Protein AF-A0A969YTD3-F1 (afdb_monomer_lite)

pLDDT: mean 83.0, std 16.87, range [36.91, 98.31]

Radius of gyration: 33.77 Å; chains: 1; bounding box: 118×57×109 Å

Secondary structure (DSSP, 8-state):
-----------------------------SS--HHHHHHHHT-TT-EEEETTEEEE----HHHHHHSTTTTS-GGGTS---TT---SS-SSHHHHHHHHHTT-HHHHHHHHTSTTSSSTTPPPHHHHH-SS----TTSTT-TTSTTTHHHHHHTT-HHHHHHHHHSHHHHHHHTT-SSS--HHHHH-SS----TTSTTSTTSTTTHHHHHHHHHTT--S-TT--SS----SSSTTHHHHHHHHHHHHHHHHHHHHHHHHHHHHHHHHHHHT--

Sequence (273 aa):
MKKVFFLTVFLCVFSLNVDIAQAQQVTHSNTMDKELCFTCHQNQNLTVTRNNQKISLYVDRAQYEKSVHGTKQCVSCHNFKEPYQTGMSTDPSRMSEQCGSCHYQAWSGYRDSVHAGNNMSASCATCHGGHNITKVAGADSPANKKNQVQSCGNCHQKVAVQYQESFHGKAVALGATTSPSCTDCHGAHKVLSSKNPGSQTSEEKTPSLCSKCHGGAVLGLNAVEHYAMTPQGFGAPMYWVKKIFMWLILLVVGFFLIHILLDLFHKLRTRRS

Structure (mmCIF, N/CA/C/O backbone):
data_AF-A0A969YTD3-F1
#
_entry.id   AF-A0A969YTD3-F1
#
loop_
_atom_site.group_PDB
_atom_site.id
_atom_site.type_symbol
_atom_site.label_atom_id
_atom_site.label_alt_id
_atom_site.label_comp_id
_atom_site.label_asym_id
_atom_site.label_entity_id
_atom_site.label_seq_id
_atom_site.pdbx_PDB_ins_code
_atom_site.Cartn_x
_atom_site.Cartn_y
_atom_site.Cartn_z
_atom_site.occupancy
_atom_site.B_iso_or_equiv
_atom_site.auth_seq_id
_atom_site.auth_comp_id
_atom_site.auth_asym_id
_atom_site.auth_atom_id
_atom_site.pdbx_PDB_model_num
ATOM 1 N N . MET A 1 1 ? -91.543 -31.930 46.293 1.00 38.66 1 MET A N 1
ATOM 2 C CA . MET A 1 1 ? -92.144 -30.579 46.408 1.00 38.66 1 MET A CA 1
ATOM 3 C C . MET A 1 1 ? -90.998 -29.591 46.630 1.00 38.66 1 MET A C 1
ATOM 5 O O . MET A 1 1 ? -90.415 -29.608 47.698 1.00 38.66 1 MET A O 1
ATOM 9 N N . LYS A 1 2 ? -90.302 -29.227 45.546 1.00 36.91 2 LYS A N 1
ATOM 10 C CA . LYS A 1 2 ? -90.298 -27.935 44.815 1.00 36.91 2 LYS A CA 1
ATOM 11 C C . LYS A 1 2 ? -89.735 -26.748 45.622 1.00 36.91 2 LYS A C 1
ATOM 13 O O . LYS A 1 2 ? -90.306 -26.324 46.615 1.00 36.91 2 LYS A O 1
ATOM 18 N N . LYS A 1 3 ? -88.571 -26.290 45.141 1.00 40.31 3 LYS A N 1
ATOM 19 C CA . LYS A 1 3 ? -87.627 -25.313 45.693 1.00 40.31 3 LYS A CA 1
ATOM 20 C C . LYS A 1 3 ? -87.979 -23.873 45.275 1.00 40.31 3 LYS A C 1
ATOM 22 O O . LYS A 1 3 ? -88.250 -23.627 44.107 1.00 40.31 3 LYS A O 1
ATOM 27 N N . VAL A 1 4 ? -87.964 -22.987 46.269 1.00 42.69 4 VAL A N 1
ATOM 28 C CA . VAL A 1 4 ? -87.377 -21.630 46.370 1.00 42.69 4 VAL A CA 1
ATOM 29 C C . VAL A 1 4 ? -86.940 -20.897 45.078 1.00 42.69 4 VAL A C 1
ATOM 31 O O . VAL A 1 4 ? -86.016 -21.333 44.403 1.00 42.69 4 VAL A O 1
ATOM 34 N N . PHE A 1 5 ? -87.600 -19.748 44.837 1.00 43.66 5 PHE A N 1
ATOM 35 C CA . PHE A 1 5 ? -87.090 -18.376 44.574 1.00 43.66 5 PHE A CA 1
ATOM 36 C C . PHE A 1 5 ? -85.829 -18.175 43.700 1.00 43.66 5 PHE A C 1
ATOM 38 O O . PHE A 1 5 ? -84.750 -18.600 44.092 1.00 43.66 5 PHE A O 1
ATOM 45 N N . PHE A 1 6 ? -85.926 -17.382 42.618 1.00 39.22 6 PHE A N 1
ATOM 46 C CA . PHE A 1 6 ? -85.338 -16.024 42.551 1.00 39.22 6 PHE A CA 1
ATOM 47 C C . PHE A 1 6 ? -85.629 -15.308 41.216 1.00 39.22 6 PHE A C 1
ATOM 49 O O . PHE A 1 6 ? -85.481 -15.859 40.129 1.00 39.22 6 PHE A O 1
ATOM 56 N N . LEU A 1 7 ? -86.020 -14.043 41.353 1.00 44.62 7 LEU A N 1
ATOM 57 C CA . LEU A 1 7 ? -86.202 -13.014 40.333 1.00 44.62 7 LEU A CA 1
ATOM 58 C C . LEU A 1 7 ? -84.845 -12.668 39.687 1.00 44.62 7 LEU A C 1
ATOM 60 O O . LEU A 1 7 ? -83.903 -12.352 40.410 1.00 44.62 7 LEU A O 1
ATOM 64 N N . THR A 1 8 ? -84.730 -12.683 38.356 1.00 46.03 8 THR A N 1
ATOM 65 C CA . THR A 1 8 ? -83.559 -12.127 37.650 1.00 46.03 8 THR A CA 1
ATOM 66 C C . THR A 1 8 ? -83.992 -11.283 36.454 1.00 46.03 8 THR A C 1
ATOM 68 O O . THR A 1 8 ? -84.661 -11.740 35.532 1.00 46.03 8 THR A O 1
ATOM 71 N N . VAL A 1 9 ? -83.623 -10.006 36.544 1.00 44.25 9 VAL A N 1
ATOM 72 C CA . VAL A 1 9 ? -83.785 -8.939 35.559 1.00 44.25 9 VAL A CA 1
ATOM 73 C C . VAL A 1 9 ? -82.872 -9.215 34.364 1.00 44.25 9 VAL A C 1
ATOM 75 O O . VAL A 1 9 ? -81.670 -9.403 34.526 1.00 44.25 9 VAL A O 1
ATOM 78 N N . PHE A 1 10 ? -83.449 -9.231 33.164 1.00 46.62 10 PHE A N 1
ATOM 79 C CA . PHE A 1 10 ? -82.734 -9.344 31.895 1.00 46.62 10 PHE A CA 1
ATOM 80 C C . PHE A 1 10 ? -82.247 -7.947 31.487 1.00 46.62 10 PHE A C 1
ATOM 82 O O . PHE A 1 10 ? -83.053 -7.094 31.120 1.00 46.62 10 PHE A O 1
ATOM 89 N N . LEU A 1 11 ? -80.939 -7.694 31.570 1.00 43.97 11 LEU A N 1
ATOM 90 C CA . LEU A 1 11 ? -80.317 -6.473 31.053 1.00 43.97 11 LEU A CA 1
ATOM 91 C C . LEU A 1 11 ? -79.291 -6.876 29.991 1.00 43.97 11 LEU A C 1
ATOM 93 O O . LEU A 1 11 ? -78.175 -7.291 30.291 1.00 43.97 11 LEU A O 1
ATOM 97 N N . CYS A 1 12 ? -79.724 -6.808 28.731 1.00 50.75 12 CYS A N 1
ATOM 98 C CA . CYS A 1 12 ? -78.866 -6.903 27.558 1.00 50.75 12 CYS A CA 1
ATOM 99 C C . CYS A 1 12 ? -77.921 -5.698 27.528 1.00 50.75 12 CYS A C 1
ATOM 101 O O . CYS A 1 12 ? -78.376 -4.575 27.319 1.00 50.75 12 CYS A O 1
ATOM 103 N N . VAL A 1 13 ? -76.613 -5.925 27.668 1.00 54.81 13 VAL A N 1
ATOM 104 C CA . VAL A 1 13 ? -75.597 -4.927 27.314 1.00 54.81 13 VAL A CA 1
ATOM 105 C C . VAL A 1 13 ? -74.598 -5.559 26.351 1.00 54.81 13 VAL A C 1
ATOM 107 O O . VAL A 1 13 ? -73.794 -6.415 26.705 1.00 54.81 13 VAL A O 1
ATOM 110 N N . PHE A 1 14 ? -74.777 -5.136 25.102 1.00 42.25 14 PHE A N 1
ATOM 111 C CA . PHE A 1 14 ? -73.875 -5.101 23.956 1.00 42.25 14 PHE A CA 1
ATOM 112 C C . PHE A 1 14 ? -72.413 -5.519 24.184 1.00 42.25 14 PHE A C 1
ATOM 114 O O . PHE A 1 14 ? -71.659 -4.889 24.922 1.00 42.25 14 PHE A O 1
ATOM 121 N N . SER A 1 15 ? -71.994 -6.523 23.415 1.00 50.12 15 SER A N 1
ATOM 122 C CA . SER A 1 15 ? -70.601 -6.898 23.186 1.00 50.12 15 SER A CA 1
ATOM 123 C C . SER A 1 15 ? -69.914 -5.861 22.288 1.00 50.12 15 SER A C 1
ATOM 125 O O . SER A 1 15 ? -70.196 -5.790 21.093 1.00 50.12 15 SER A O 1
ATOM 127 N N . LEU A 1 16 ? -68.990 -5.075 22.842 1.00 44.81 16 LEU A N 1
ATOM 128 C CA . LEU A 1 16 ? -67.979 -4.356 22.064 1.00 44.81 16 LEU A CA 1
ATOM 129 C C . LEU A 1 16 ? -66.678 -5.156 22.148 1.00 44.81 16 LEU A C 1
ATOM 131 O O . LEU A 1 16 ? -65.978 -5.116 23.158 1.00 44.81 16 LEU A O 1
ATOM 135 N N . ASN A 1 17 ? -66.377 -5.908 21.089 1.00 50.31 17 ASN A N 1
ATOM 136 C CA . ASN A 1 17 ? -65.045 -6.461 20.872 1.00 50.31 17 ASN A CA 1
ATOM 137 C C . ASN A 1 17 ? -64.115 -5.293 20.531 1.00 50.31 17 ASN A C 1
ATOM 139 O O . ASN A 1 17 ? -64.150 -4.764 19.422 1.00 50.31 17 ASN A O 1
ATOM 143 N N . VAL A 1 18 ? -63.330 -4.857 21.511 1.00 52.44 18 VAL A N 1
ATOM 144 C CA . VAL A 1 18 ? -62.206 -3.955 21.282 1.00 52.44 18 VAL A CA 1
ATOM 145 C C . VAL A 1 18 ? -61.002 -4.841 20.992 1.00 52.44 18 VAL A C 1
ATOM 147 O O . VAL A 1 18 ? -60.420 -5.415 21.911 1.00 52.44 18 VAL A O 1
ATOM 150 N N . ASP A 1 19 ? -60.648 -4.971 19.714 1.00 49.91 19 ASP A N 1
ATOM 151 C CA . ASP A 1 19 ? -59.356 -5.514 19.298 1.00 49.91 19 ASP A CA 1
ATOM 152 C C . ASP A 1 19 ? -58.259 -4.560 19.780 1.00 49.91 19 ASP A C 1
ATOM 154 O O . ASP A 1 19 ? -57.923 -3.560 19.139 1.00 49.91 19 ASP A O 1
ATOM 158 N N . ILE A 1 20 ? -57.715 -4.848 20.962 1.00 52.41 20 ILE A N 1
ATOM 159 C CA . ILE A 1 20 ? -56.505 -4.203 21.459 1.00 52.41 20 ILE A CA 1
ATOM 160 C C . ILE A 1 20 ? -55.356 -4.753 20.615 1.00 52.41 20 ILE A C 1
ATOM 162 O O . ILE A 1 20 ? -54.742 -5.763 20.952 1.00 52.41 20 ILE A O 1
ATOM 166 N N . ALA A 1 21 ? -55.065 -4.079 19.503 1.00 46.12 21 ALA A N 1
ATOM 167 C CA . ALA A 1 21 ? -53.790 -4.211 18.824 1.00 46.12 21 ALA A CA 1
ATOM 168 C C . ALA A 1 21 ? -52.697 -3.818 19.828 1.00 46.12 21 ALA A C 1
ATOM 170 O O . ALA A 1 21 ? -52.479 -2.638 20.112 1.00 46.12 21 ALA A O 1
ATOM 171 N N . GLN A 1 22 ? -52.046 -4.816 20.422 1.00 46.44 22 GLN A N 1
ATOM 172 C CA . GLN A 1 22 ? -50.869 -4.603 21.247 1.00 46.44 22 GLN A CA 1
ATOM 173 C C . GLN A 1 22 ? -49.775 -4.024 20.350 1.00 46.44 22 GLN A C 1
ATOM 175 O O . GLN A 1 22 ? -49.119 -4.735 19.591 1.00 46.44 22 GLN A O 1
ATOM 180 N N . ALA A 1 23 ? -49.590 -2.707 20.427 1.00 45.75 23 ALA A N 1
ATOM 181 C CA . ALA A 1 23 ? -48.389 -2.056 19.944 1.00 45.75 23 ALA A CA 1
ATOM 182 C C . ALA A 1 23 ? -47.225 -2.612 20.768 1.00 45.75 23 ALA A C 1
ATOM 184 O O . ALA A 1 23 ? -47.000 -2.211 21.911 1.00 45.75 23 ALA A O 1
ATOM 185 N N . GLN A 1 24 ? -46.524 -3.595 20.209 1.00 48.81 24 GLN A N 1
ATOM 186 C CA . GLN A 1 24 ? -45.313 -4.124 20.805 1.00 48.81 24 GLN A CA 1
ATOM 187 C C . GLN A 1 24 ? -44.306 -2.975 20.889 1.00 48.81 24 GLN A C 1
ATOM 189 O O . GLN A 1 24 ? -43.793 -2.511 19.870 1.00 48.81 24 GLN A O 1
ATOM 194 N N . GLN A 1 25 ? -44.062 -2.474 22.102 1.00 43.91 25 GLN A N 1
ATOM 195 C CA . GLN A 1 25 ? -42.973 -1.540 22.348 1.00 43.91 25 GLN A CA 1
ATOM 196 C C . GLN A 1 25 ? -41.680 -2.225 21.911 1.00 43.91 25 GLN A C 1
ATOM 198 O O . GLN A 1 25 ? -41.259 -3.220 22.500 1.00 43.91 25 GLN A O 1
ATOM 203 N N . VAL A 1 26 ? -41.062 -1.694 20.857 1.00 43.78 26 VAL A N 1
ATOM 204 C CA . VAL A 1 26 ? -39.696 -2.034 20.474 1.00 43.78 26 VAL A CA 1
ATOM 205 C C . VAL A 1 26 ? -38.811 -1.577 21.627 1.00 43.78 26 VAL A C 1
ATOM 207 O O . VAL A 1 26 ? -38.482 -0.399 21.760 1.00 43.78 26 VAL A O 1
ATOM 210 N N . THR A 1 27 ? -38.473 -2.502 22.519 1.00 38.72 27 THR A N 1
ATOM 211 C CA . THR A 1 27 ? -37.463 -2.278 23.545 1.00 38.72 27 THR A CA 1
ATOM 212 C C . THR A 1 27 ? -36.124 -2.174 22.827 1.00 38.72 27 THR A C 1
ATOM 214 O O . THR A 1 27 ? -35.467 -3.183 22.566 1.00 38.72 27 THR A O 1
ATOM 217 N N . HIS A 1 28 ? -35.730 -0.957 22.452 1.00 45.88 28 HIS A N 1
ATOM 218 C CA . HIS A 1 28 ? -34.361 -0.689 22.042 1.00 45.88 28 HIS A CA 1
ATOM 219 C C . HIS A 1 28 ? -33.462 -1.002 23.240 1.00 45.88 28 HIS A C 1
ATOM 221 O O . HIS A 1 28 ? -33.408 -0.259 24.217 1.00 45.88 28 HIS A O 1
ATOM 227 N N . SER A 1 29 ? -32.812 -2.163 23.172 1.00 44.34 29 SER A N 1
ATOM 228 C CA . SER A 1 29 ? -31.661 -2.526 23.990 1.00 44.34 29 SER A CA 1
ATOM 229 C C . SER A 1 29 ? -30.720 -1.324 24.120 1.00 44.34 29 SER A C 1
ATOM 231 O O . SER A 1 29 ? -30.487 -0.617 23.142 1.00 44.34 29 SER A O 1
ATOM 233 N N . ASN A 1 30 ? -30.118 -1.133 25.296 1.00 48.28 30 ASN A N 1
ATOM 234 C CA . ASN A 1 30 ? -29.094 -0.116 25.598 1.00 48.28 30 ASN A CA 1
ATOM 235 C C . ASN A 1 30 ? -27.807 -0.216 24.736 1.00 48.28 30 ASN A C 1
ATOM 237 O O . ASN A 1 30 ? -26.796 0.421 25.022 1.00 48.28 30 ASN A O 1
ATOM 241 N N . THR A 1 31 ? -27.830 -1.002 23.665 1.00 54.22 31 THR A N 1
ATOM 242 C CA . THR A 1 31 ? -26.912 -0.948 22.534 1.00 54.22 31 THR A CA 1
ATOM 243 C C . THR A 1 31 ? -27.614 -0.201 21.404 1.00 54.22 31 THR A C 1
ATOM 245 O O . THR A 1 31 ? -28.522 -0.764 20.793 1.00 54.22 31 THR A O 1
ATOM 248 N N . MET A 1 32 ? -27.223 1.044 21.111 1.00 67.50 32 MET A N 1
ATOM 249 C CA . MET A 1 32 ? -27.750 1.735 19.927 1.00 67.50 32 MET A CA 1
ATOM 250 C C . MET A 1 32 ? -27.557 0.850 18.691 1.00 67.50 32 MET A C 1
ATOM 252 O O . MET A 1 32 ? -26.426 0.512 18.333 1.00 67.50 32 MET A O 1
ATOM 256 N N . ASP A 1 33 ? -28.676 0.464 18.088 1.00 83.69 33 ASP A N 1
ATOM 257 C CA . ASP A 1 33 ? -28.723 -0.342 16.877 1.00 83.69 33 ASP A CA 1
ATOM 258 C C . ASP A 1 33 ? -28.182 0.470 15.690 1.00 83.69 33 ASP A C 1
ATOM 260 O O . ASP A 1 33 ? -28.537 1.640 15.510 1.00 83.69 33 ASP A O 1
ATOM 264 N N . LYS A 1 34 ? -27.337 -0.148 14.860 1.00 88.81 34 LYS A N 1
ATOM 265 C CA . LYS A 1 34 ? -26.806 0.421 13.617 1.00 88.81 34 LYS A CA 1
ATOM 266 C C . LYS A 1 34 ? -27.921 0.914 12.694 1.00 88.81 34 LYS A C 1
ATOM 268 O O . LYS A 1 34 ? -27.716 1.894 11.977 1.00 88.81 34 LYS A O 1
ATOM 273 N N . GLU A 1 35 ? -29.105 0.301 12.749 1.00 90.81 35 GLU A N 1
ATOM 274 C CA . GLU A 1 35 ? -30.260 0.733 11.958 1.00 90.81 35 GLU A CA 1
ATOM 275 C C . GLU A 1 35 ? -30.694 2.164 12.291 1.00 90.81 35 GLU A C 1
ATOM 277 O O . GLU A 1 35 ? -31.010 2.944 11.388 1.00 90.81 35 GLU A O 1
ATOM 282 N N . LEU A 1 36 ? -30.615 2.559 13.566 1.00 88.94 36 LEU A N 1
ATOM 283 C CA . LEU A 1 36 ? -30.923 3.924 13.984 1.00 88.94 36 LEU A CA 1
ATOM 284 C C . LEU A 1 36 ? -29.934 4.925 13.379 1.00 88.94 36 LEU A C 1
ATOM 286 O O . LEU A 1 36 ? -30.338 5.989 12.913 1.00 88.94 36 LEU A O 1
ATOM 290 N N . CYS A 1 37 ? -28.647 4.574 13.339 1.00 89.31 37 CYS A N 1
ATOM 291 C CA . CYS A 1 37 ? -27.621 5.416 12.730 1.00 89.31 37 CYS A CA 1
ATOM 292 C C . CYS A 1 37 ? -27.874 5.599 11.227 1.00 89.31 37 CYS A C 1
ATOM 294 O O . CYS A 1 37 ? -27.787 6.720 10.715 1.00 89.31 37 CYS A O 1
ATOM 296 N N . PHE A 1 38 ? -28.227 4.520 10.523 1.00 93.12 38 PHE A N 1
ATOM 297 C CA . PHE A 1 38 ? -28.473 4.564 9.084 1.00 93.12 38 PHE A CA 1
ATOM 298 C C . PHE A 1 38 ? -29.675 5.417 8.687 1.00 93.12 38 PHE A C 1
ATOM 300 O O . PHE A 1 38 ? -29.628 5.992 7.604 1.00 93.12 38 PHE A O 1
ATOM 307 N N . THR A 1 39 ? -30.684 5.592 9.549 1.00 92.62 39 THR A N 1
ATOM 308 C CA . THR A 1 39 ? -31.831 6.488 9.287 1.00 92.62 39 THR A CA 1
ATOM 309 C C . THR A 1 39 ? -31.395 7.865 8.782 1.00 92.62 39 THR A C 1
ATOM 311 O O . THR A 1 39 ? -31.998 8.397 7.851 1.00 92.62 39 THR A O 1
ATOM 314 N N . CYS A 1 40 ? -30.302 8.404 9.332 1.00 90.81 40 CYS A N 1
ATOM 315 C CA . CYS A 1 40 ? -29.720 9.668 8.883 1.00 90.81 40 CYS A CA 1
ATOM 316 C C . CYS A 1 40 ? -28.447 9.467 8.052 1.00 90.81 40 CYS A C 1
ATOM 318 O O . CYS A 1 40 ? -28.295 10.086 6.999 1.00 90.81 40 CYS A O 1
ATOM 320 N N . HIS A 1 41 ? -27.527 8.603 8.493 1.00 91.44 41 HIS A N 1
ATOM 321 C CA . HIS A 1 41 ? -26.196 8.498 7.891 1.00 91.44 41 HIS A CA 1
ATOM 322 C C . HIS A 1 41 ? -26.174 7.823 6.514 1.00 91.44 41 HIS A C 1
ATOM 324 O O . HIS A 1 41 ? -25.164 7.920 5.832 1.00 91.44 41 HIS A O 1
ATOM 330 N N . GLN A 1 42 ? -27.269 7.225 6.037 1.00 93.69 42 GLN A N 1
ATOM 331 C CA . GLN A 1 42 ? -27.362 6.745 4.649 1.00 93.69 42 GLN A CA 1
ATOM 332 C C . GLN A 1 42 ? -27.720 7.847 3.632 1.00 93.69 42 GLN A C 1
ATOM 334 O O . GLN A 1 42 ? -27.839 7.580 2.438 1.00 93.69 42 GLN A O 1
ATOM 339 N N . ASN A 1 43 ? -27.935 9.090 4.072 1.00 93.75 43 ASN A N 1
ATOM 340 C CA . ASN A 1 43 ? -28.255 10.195 3.172 1.00 93.75 43 ASN A CA 1
ATOM 341 C C . ASN A 1 43 ? -26.974 10.789 2.558 1.00 93.75 43 ASN A C 1
ATOM 343 O O . ASN A 1 43 ? -26.153 11.369 3.266 1.00 93.75 43 ASN A O 1
ATOM 347 N N . GLN A 1 44 ? -26.829 10.699 1.232 1.00 93.56 44 GLN A N 1
ATOM 348 C CA . GLN A 1 44 ? -25.663 11.204 0.484 1.00 93.56 44 GLN A CA 1
ATOM 349 C C . GLN A 1 44 ? -25.447 12.718 0.622 1.00 93.56 44 GLN A C 1
ATOM 351 O O . GLN A 1 44 ? -24.326 13.201 0.471 1.00 93.56 44 GLN A O 1
ATOM 356 N N . ASN A 1 45 ? -26.506 13.463 0.941 1.00 92.62 45 ASN A N 1
ATOM 357 C CA . ASN A 1 45 ? -26.457 14.911 1.127 1.00 92.62 45 ASN A CA 1
ATOM 358 C C . ASN A 1 45 ? -26.196 15.319 2.585 1.00 92.62 45 ASN A C 1
ATOM 360 O O . ASN A 1 45 ? -26.130 16.515 2.877 1.00 92.62 45 ASN A O 1
ATOM 364 N N . LEU A 1 46 ? -26.057 14.358 3.508 1.00 90.56 46 LEU A N 1
ATOM 365 C CA . LEU A 1 46 ? -25.801 14.660 4.910 1.00 90.56 46 LEU A CA 1
ATOM 366 C C . LEU A 1 46 ? -24.366 15.154 5.086 1.00 90.56 46 LEU A C 1
ATOM 368 O O . LEU A 1 46 ? -23.401 14.400 4.967 1.00 90.56 46 LEU A O 1
ATOM 372 N N . THR A 1 47 ? -24.232 16.432 5.420 1.00 88.44 47 THR A N 1
ATOM 373 C CA . THR A 1 47 ? -22.935 17.069 5.643 1.00 88.44 47 THR A CA 1
ATOM 374 C C . THR A 1 47 ? -22.960 17.949 6.879 1.00 88.44 47 THR A C 1
ATOM 376 O O . THR A 1 47 ? -23.998 18.516 7.216 1.00 88.44 47 THR A O 1
ATOM 379 N N . VAL A 1 48 ? -21.803 18.117 7.509 1.00 85.19 48 VAL A N 1
ATOM 380 C CA . VAL A 1 48 ? -21.578 19.080 8.590 1.00 85.19 48 VAL A CA 1
ATOM 381 C C . VAL A 1 48 ? -20.454 20.027 8.193 1.00 85.19 48 VAL A C 1
ATOM 383 O O . VAL A 1 48 ? -19.498 19.618 7.538 1.00 85.19 48 VAL A O 1
ATOM 386 N N . THR A 1 49 ? -20.542 21.289 8.598 1.00 83.38 49 THR A N 1
ATOM 387 C CA . THR A 1 49 ? -19.443 22.243 8.425 1.00 83.38 49 THR A CA 1
ATOM 388 C C . THR A 1 49 ? -18.619 22.295 9.705 1.00 83.38 49 THR A C 1
ATOM 390 O O . THR A 1 49 ? -19.159 22.573 10.774 1.00 83.38 49 THR A O 1
ATOM 393 N N . ARG A 1 50 ? -17.310 22.046 9.613 1.00 74.50 50 ARG A N 1
ATOM 394 C CA . ARG A 1 50 ? -16.347 22.302 10.699 1.00 74.50 50 ARG A CA 1
ATOM 395 C C . ARG A 1 50 ? -15.128 23.007 10.142 1.00 74.50 50 ARG A C 1
ATOM 397 O O . ARG A 1 50 ? -14.640 22.615 9.090 1.00 74.50 50 ARG A O 1
ATOM 404 N N . ASN A 1 51 ? -14.632 24.029 10.839 1.00 75.56 51 ASN A N 1
ATOM 405 C CA . ASN A 1 51 ? -13.454 24.802 10.421 1.00 75.56 51 ASN A CA 1
ATOM 406 C C . ASN A 1 51 ? -13.537 25.272 8.952 1.00 75.56 51 ASN A C 1
ATOM 408 O O . ASN A 1 51 ? -12.581 25.137 8.195 1.00 75.56 51 ASN A O 1
ATOM 412 N N . ASN A 1 52 ? -14.708 25.766 8.531 1.00 80.25 52 ASN A N 1
ATOM 413 C CA . ASN A 1 52 ? -15.022 26.176 7.152 1.00 80.25 52 ASN A CA 1
ATOM 414 C C . ASN A 1 52 ? -14.880 25.081 6.076 1.00 80.25 52 ASN A C 1
ATOM 416 O O . ASN A 1 52 ? -14.935 25.376 4.884 1.00 80.25 52 ASN A O 1
ATOM 420 N N . GLN A 1 53 ? -14.760 23.813 6.471 1.00 78.25 53 GLN A N 1
ATOM 421 C CA . GLN A 1 53 ? -14.780 22.672 5.565 1.00 78.25 53 GLN A CA 1
ATOM 422 C C . GLN A 1 53 ? -16.115 21.939 5.670 1.00 78.25 53 GLN A C 1
ATOM 424 O O . GLN A 1 53 ? -16.581 21.602 6.761 1.00 78.25 53 GLN A O 1
ATOM 429 N N . LYS A 1 54 ? -16.733 21.686 4.513 1.00 85.31 54 LYS A N 1
ATOM 430 C CA . LYS A 1 54 ? -17.920 20.837 4.392 1.00 85.31 54 LYS A CA 1
ATOM 431 C C . LYS A 1 54 ? -17.473 19.376 4.427 1.00 85.31 54 LYS A C 1
ATOM 433 O O . LYS A 1 54 ? -16.778 18.921 3.523 1.00 85.31 54 LYS A O 1
ATOM 438 N N . ILE A 1 55 ? -17.869 18.654 5.467 1.00 84.69 55 ILE A N 1
ATOM 439 C CA . ILE A 1 55 ? -17.510 17.253 5.700 1.00 84.69 55 ILE A CA 1
ATOM 440 C C . ILE A 1 55 ? -18.756 16.399 5.479 1.00 84.69 55 ILE A C 1
ATOM 442 O O . ILE A 1 55 ? -19.805 16.662 6.069 1.00 84.69 55 ILE A O 1
ATOM 446 N N . SER A 1 56 ? -18.647 15.377 4.632 1.00 89.50 56 SER A N 1
ATOM 447 C CA . SER A 1 56 ? -19.722 14.399 4.453 1.00 89.50 56 SER A CA 1
ATOM 448 C C . SER A 1 56 ? -19.822 13.473 5.662 1.00 89.50 56 SER A C 1
ATOM 450 O O . SER A 1 56 ? -18.808 13.009 6.179 1.00 89.50 56 SER A O 1
ATOM 452 N N . LEU A 1 57 ? -21.051 13.206 6.100 1.00 88.00 57 LEU A N 1
ATOM 453 C CA . LEU A 1 57 ? -21.371 12.217 7.131 1.00 88.00 57 LEU A CA 1
ATOM 454 C C . LEU A 1 57 ? -22.053 10.974 6.541 1.00 88.00 57 LEU A C 1
ATOM 456 O O . LEU A 1 57 ? -22.535 10.131 7.298 1.00 88.00 57 LEU A O 1
ATOM 460 N N . TYR A 1 58 ? -22.115 10.879 5.212 1.00 92.81 58 TYR A N 1
ATOM 461 C CA . TYR A 1 58 ? -22.699 9.748 4.507 1.00 92.81 58 TYR A CA 1
ATOM 462 C C . TYR A 1 58 ? -21.903 8.457 4.738 1.00 92.81 58 TYR A C 1
ATOM 464 O O . TYR A 1 58 ? -20.674 8.437 4.652 1.00 92.81 58 TYR A O 1
ATOM 472 N N . VAL A 1 59 ? -22.634 7.368 4.955 1.00 92.75 59 VAL A N 1
ATOM 473 C CA . VAL A 1 59 ? -22.155 5.993 5.015 1.00 92.75 59 VAL A CA 1
ATOM 474 C C . VAL A 1 59 ? -23.028 5.153 4.090 1.00 92.75 59 VAL A C 1
ATOM 476 O O . VAL A 1 59 ? -24.245 5.077 4.252 1.00 92.75 59 VAL A O 1
ATOM 479 N N . ASP A 1 60 ? -22.398 4.486 3.129 1.00 94.69 60 ASP A N 1
ATOM 480 C CA . ASP A 1 60 ? -23.073 3.537 2.248 1.00 94.69 60 ASP A CA 1
ATOM 481 C C . ASP A 1 60 ? -23.400 2.251 3.024 1.00 94.69 60 ASP A C 1
ATOM 483 O O . ASP A 1 60 ? -22.504 1.473 3.368 1.00 94.69 60 ASP A O 1
ATOM 487 N N . ARG A 1 61 ? -24.692 2.031 3.307 1.00 94.88 61 ARG A N 1
ATOM 488 C CA . ARG A 1 61 ? -25.174 0.849 4.037 1.00 94.88 61 ARG A CA 1
ATOM 489 C C . ARG A 1 61 ? -24.756 -0.449 3.348 1.00 94.88 61 ARG A C 1
ATOM 491 O O . ARG A 1 61 ? -24.230 -1.343 4.007 1.00 94.88 61 ARG A O 1
ATOM 498 N N . ALA A 1 62 ? -24.946 -0.546 2.034 1.00 94.38 62 ALA A N 1
ATOM 499 C CA . ALA A 1 62 ? -24.676 -1.775 1.295 1.00 94.38 62 ALA A CA 1
ATOM 500 C C . ALA A 1 62 ? -23.177 -2.112 1.285 1.00 94.38 62 ALA A C 1
ATOM 502 O O . ALA A 1 62 ? -22.807 -3.286 1.351 1.00 94.38 62 ALA A O 1
ATOM 503 N N . GLN A 1 63 ? -22.303 -1.103 1.225 1.00 93.44 63 GLN A N 1
ATOM 504 C CA . GLN A 1 63 ? -20.860 -1.318 1.367 1.00 93.44 63 GLN A CA 1
ATOM 505 C C . GLN A 1 63 ? -20.462 -1.683 2.799 1.00 93.44 63 GLN A C 1
ATOM 507 O O . GLN A 1 63 ? -19.639 -2.581 2.980 1.00 93.44 63 GLN A O 1
ATOM 512 N N . TYR A 1 64 ? -21.051 -1.035 3.808 1.00 94.69 64 TYR A N 1
ATOM 513 C CA . TYR A 1 64 ? -20.766 -1.350 5.208 1.00 94.69 64 TYR A CA 1
ATOM 514 C C . TYR A 1 64 ? -21.130 -2.792 5.552 1.00 94.69 64 TYR A C 1
ATOM 516 O O . TYR A 1 64 ? -20.323 -3.513 6.138 1.00 94.69 64 TYR A O 1
ATOM 524 N N . GLU A 1 65 ? -22.311 -3.248 5.144 1.00 94.56 65 GLU A N 1
ATOM 525 C CA . GLU A 1 65 ? -22.779 -4.610 5.416 1.00 94.56 65 GLU A CA 1
ATOM 526 C C . GLU A 1 65 ? -21.932 -5.685 4.727 1.00 94.56 65 GLU A C 1
ATOM 528 O O . GLU A 1 65 ? -21.786 -6.784 5.258 1.00 94.56 65 GLU A O 1
ATOM 533 N N . LYS A 1 66 ? -21.316 -5.357 3.585 1.00 93.81 66 LYS A N 1
ATOM 534 C CA . LYS A 1 66 ? -20.353 -6.227 2.890 1.00 93.81 66 LYS A CA 1
ATOM 535 C C . LYS A 1 66 ? -18.948 -6.190 3.494 1.00 93.81 66 LYS A C 1
ATOM 537 O O . LYS A 1 66 ? -18.114 -7.027 3.142 1.00 93.81 66 LYS A O 1
ATOM 542 N N . SER A 1 67 ? -18.659 -5.224 4.365 1.00 95.12 67 SER A N 1
ATOM 543 C CA . SER A 1 67 ? -17.365 -5.130 5.035 1.00 95.12 67 SER A CA 1
ATOM 544 C C . SER A 1 67 ? -17.157 -6.302 5.999 1.00 95.12 67 SER A C 1
ATOM 546 O O . SER A 1 67 ? -18.102 -6.943 6.464 1.00 95.12 67 SER A O 1
ATOM 548 N N . VAL A 1 68 ? -15.906 -6.545 6.388 1.00 94.75 68 VAL A N 1
ATOM 549 C CA . VAL A 1 68 ? -15.570 -7.544 7.420 1.00 94.75 68 VAL A CA 1
ATOM 550 C C . VAL A 1 68 ? -16.170 -7.210 8.794 1.00 94.75 68 VAL A C 1
ATOM 552 O O . VAL A 1 68 ? -16.212 -8.068 9.672 1.00 94.75 68 VAL A O 1
ATOM 555 N N . HIS A 1 69 ? -16.653 -5.976 8.972 1.00 94.06 69 HIS A N 1
ATOM 556 C CA . HIS A 1 69 ? -17.320 -5.489 10.174 1.00 94.06 69 HIS A CA 1
ATOM 557 C C . HIS A 1 69 ? -18.829 -5.270 9.986 1.00 94.06 69 HIS A C 1
ATOM 559 O O . HIS A 1 69 ? -19.448 -4.694 10.873 1.00 94.06 69 HIS A O 1
ATOM 565 N N . GLY A 1 70 ? -19.454 -5.743 8.899 1.00 94.31 70 GLY A N 1
ATOM 566 C CA . GLY A 1 70 ? -20.866 -5.455 8.588 1.00 94.31 70 GLY A CA 1
ATOM 567 C C . GLY A 1 70 ? -21.893 -5.920 9.635 1.00 94.31 70 GLY A C 1
ATOM 568 O O . GLY A 1 70 ? -23.036 -5.452 9.660 1.00 94.31 70 GLY A O 1
ATOM 569 N N . THR A 1 71 ? -21.480 -6.813 10.538 1.00 92.19 71 THR A N 1
ATOM 570 C CA . THR A 1 71 ? -22.275 -7.299 11.677 1.00 92.19 71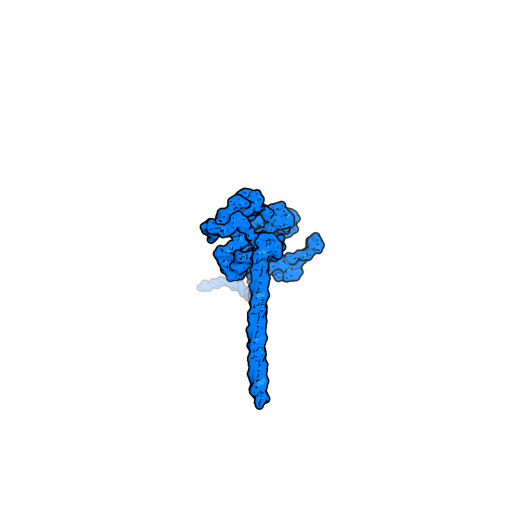 THR A CA 1
ATOM 571 C C . THR A 1 71 ? -22.061 -6.502 12.967 1.00 92.19 71 THR A C 1
ATOM 573 O O . THR A 1 71 ? -22.725 -6.770 13.969 1.00 92.19 71 THR A O 1
ATOM 576 N N . LYS A 1 72 ? -21.125 -5.546 12.988 1.00 91.94 72 LYS A N 1
ATOM 577 C CA . LYS A 1 72 ? -20.840 -4.710 14.158 1.00 91.94 72 LYS A CA 1
ATOM 578 C C . LYS A 1 72 ? -21.817 -3.542 14.249 1.00 91.94 72 LYS A C 1
ATOM 580 O O . LYS A 1 72 ? -22.429 -3.131 13.269 1.00 91.94 72 LYS A O 1
ATOM 585 N N . GLN A 1 73 ? -21.964 -3.025 15.464 1.00 91.00 73 GLN A N 1
ATOM 586 C CA . GLN A 1 73 ? -22.748 -1.825 15.730 1.00 91.00 73 GLN A CA 1
ATOM 587 C C . GLN A 1 73 ? -21.865 -0.592 15.519 1.00 91.00 73 GLN A C 1
ATOM 589 O O . GLN A 1 73 ? -20.672 -0.624 15.832 1.00 91.00 73 GLN A O 1
ATOM 594 N N . CYS A 1 74 ? -22.430 0.515 15.030 1.00 88.69 74 CYS A N 1
ATOM 595 C CA . CYS A 1 74 ? -21.662 1.738 14.757 1.00 88.69 74 CYS A CA 1
ATOM 596 C C . CYS A 1 74 ? -20.943 2.250 16.017 1.00 88.69 74 CYS A C 1
ATOM 598 O O . CYS A 1 74 ? -19.769 2.626 15.969 1.00 88.69 74 CYS A O 1
ATOM 600 N N . VAL A 1 75 ? -21.630 2.185 17.161 1.00 86.12 75 VAL A N 1
ATOM 601 C CA . VAL A 1 75 ? -21.120 2.610 18.474 1.00 86.12 75 VAL A CA 1
ATOM 602 C C . VAL A 1 75 ? -19.975 1.747 19.007 1.00 86.12 75 VAL A C 1
ATOM 604 O O . VAL A 1 75 ? -19.257 2.179 19.902 1.00 86.12 75 VAL A O 1
ATOM 607 N N . SER A 1 76 ? -19.747 0.553 18.443 1.00 85.75 76 SER A N 1
ATOM 608 C CA . SER A 1 76 ? -18.587 -0.273 18.802 1.00 85.75 76 SER A CA 1
ATOM 609 C C . SER A 1 76 ? -17.260 0.366 18.380 1.00 85.75 76 SER A C 1
ATOM 611 O O . SER A 1 76 ? -16.232 0.072 18.982 1.00 85.75 76 SER A O 1
ATOM 613 N N . CYS A 1 77 ? -17.275 1.244 17.369 1.00 85.88 77 CYS A N 1
ATOM 614 C CA . CYS A 1 77 ? -16.104 2.014 16.937 1.00 85.88 77 CYS A CA 1
ATOM 615 C C . CYS A 1 77 ? -16.271 3.512 17.231 1.00 85.88 77 CYS A C 1
ATOM 617 O O . CYS A 1 77 ? -15.348 4.161 17.717 1.00 85.88 77 CYS A O 1
ATOM 619 N N . HIS A 1 78 ? -17.465 4.062 16.997 1.00 84.31 78 HIS A N 1
ATOM 620 C CA . HIS A 1 78 ? -17.796 5.451 17.307 1.00 84.31 78 HIS A CA 1
ATOM 621 C C . HIS A 1 78 ? -18.193 5.584 18.783 1.00 84.31 78 HIS A C 1
ATOM 623 O O . HIS A 1 78 ? -19.371 5.690 19.115 1.00 84.31 78 HIS A O 1
ATOM 629 N N . ASN A 1 79 ? -17.201 5.555 19.676 1.00 71.12 79 ASN A N 1
ATOM 630 C CA . ASN A 1 79 ? -17.427 5.713 21.112 1.00 71.12 79 ASN A CA 1
ATOM 631 C C . ASN A 1 79 ? -17.654 7.194 21.462 1.00 71.12 79 ASN A C 1
ATOM 633 O O . ASN A 1 79 ? -16.707 7.982 21.499 1.00 71.12 79 ASN A O 1
ATOM 637 N N . PHE A 1 80 ? -18.909 7.573 21.700 1.00 66.81 80 PHE A N 1
ATOM 638 C CA . PHE A 1 80 ? -19.287 8.922 22.111 1.00 66.81 80 PHE A CA 1
ATOM 639 C C . PHE A 1 80 ? -19.010 9.094 23.612 1.00 66.81 80 PHE A C 1
ATOM 641 O O . PHE A 1 80 ? -19.742 8.566 24.445 1.00 66.81 80 PHE A O 1
ATOM 648 N N . LYS A 1 81 ? -17.940 9.815 23.967 1.00 56.06 81 LYS A N 1
ATOM 649 C CA . LYS A 1 81 ? -17.686 10.243 25.351 1.00 56.06 81 LYS A CA 1
ATOM 650 C C . LYS A 1 81 ? -17.851 11.759 25.463 1.00 56.06 81 LYS A C 1
ATOM 652 O O . LYS A 1 81 ? -17.159 12.511 24.779 1.00 56.06 81 LYS A O 1
ATOM 657 N N . GLU A 1 82 ? -18.741 12.191 26.353 1.00 47.44 82 GLU A N 1
ATOM 658 C CA . GLU A 1 82 ? -18.884 13.593 26.775 1.00 47.44 82 GLU A CA 1
ATOM 659 C C . GLU A 1 82 ? -17.541 14.160 27.296 1.00 47.44 82 GLU A C 1
ATOM 661 O O . GLU A 1 82 ? -16.762 13.404 27.887 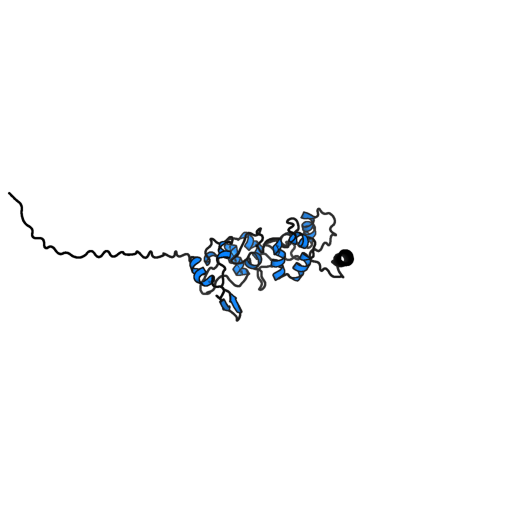1.00 47.44 82 GLU A O 1
ATOM 666 N N . PRO A 1 83 ? -17.223 15.460 27.107 1.00 50.62 83 PRO A N 1
ATOM 667 C CA . PRO A 1 83 ? -18.043 16.532 26.529 1.00 50.62 83 PRO A CA 1
ATOM 668 C C . PRO A 1 83 ? -17.866 16.700 25.008 1.00 50.62 83 PRO A C 1
ATOM 670 O O . PRO A 1 83 ? -18.369 17.656 24.422 1.00 50.62 83 PRO A O 1
ATOM 673 N N . TYR A 1 84 ? -17.118 15.812 24.344 1.00 49.91 84 TYR A N 1
ATOM 674 C CA . TYR A 1 84 ? -16.936 15.898 22.899 1.00 49.91 84 TYR A CA 1
ATOM 675 C C . TYR A 1 84 ? -18.006 15.079 22.184 1.00 49.91 84 TYR A C 1
ATOM 677 O O . TYR A 1 84 ? -17.834 13.909 21.841 1.00 49.91 84 TYR A O 1
ATOM 685 N N . GLN A 1 85 ? -19.103 15.768 21.873 1.00 57.12 85 GLN A N 1
ATOM 686 C CA . GLN A 1 85 ? -19.881 15.461 20.687 1.00 57.12 85 GLN A CA 1
ATOM 687 C C . GLN A 1 85 ? -18.913 15.486 19.510 1.00 57.12 85 GLN A C 1
ATOM 689 O O . GLN A 1 85 ? -18.407 16.532 19.108 1.00 57.12 85 GLN A O 1
ATOM 694 N N . THR A 1 86 ? -18.567 14.310 19.016 1.00 52.06 86 THR A N 1
ATOM 695 C CA . THR A 1 86 ? -18.541 13.910 17.609 1.00 52.06 86 THR A CA 1
ATOM 696 C C . THR A 1 86 ? -17.788 12.591 17.520 1.00 52.06 86 THR A C 1
ATOM 698 O O . THR A 1 86 ? -16.967 12.306 18.379 1.00 52.06 86 THR A O 1
ATOM 701 N N . GLY A 1 87 ? -18.159 11.741 16.562 1.00 60.12 87 GLY A N 1
ATOM 702 C CA . GLY A 1 87 ? -17.690 10.356 16.474 1.00 60.12 87 GLY A CA 1
ATOM 703 C C . GLY A 1 87 ? -16.175 10.188 16.274 1.00 60.12 87 GLY A C 1
ATOM 704 O O . GLY A 1 87 ? -15.369 10.984 16.735 1.00 60.12 87 GLY A O 1
ATOM 705 N N . MET A 1 88 ? -15.777 9.107 15.600 1.00 64.81 88 MET A N 1
ATOM 706 C CA . MET A 1 88 ? -14.378 8.742 15.327 1.00 64.81 88 MET A CA 1
ATOM 707 C C . MET A 1 88 ? -13.462 9.962 15.090 1.00 64.81 88 MET A C 1
ATOM 709 O O . MET A 1 88 ? -13.786 10.844 14.291 1.00 64.81 88 MET A O 1
ATOM 713 N N . SER A 1 89 ? -12.357 10.033 15.843 1.00 67.31 89 SER A N 1
ATOM 714 C CA . SER A 1 89 ? -11.469 11.202 15.874 1.00 67.31 89 SER A CA 1
ATOM 715 C C . SER A 1 89 ? -10.931 11.531 14.482 1.00 67.31 89 SER A C 1
ATOM 717 O O . SER A 1 89 ? -10.537 10.636 13.742 1.00 67.31 89 SER A O 1
ATOM 719 N N . THR A 1 90 ? -10.851 12.820 14.145 1.00 71.75 90 THR A N 1
ATOM 720 C CA . THR A 1 90 ? -10.149 13.276 12.935 1.00 71.75 90 THR A CA 1
ATOM 721 C C . THR A 1 90 ? -8.629 13.203 13.082 1.00 71.75 90 THR A C 1
ATOM 723 O O . THR A 1 90 ? -7.921 13.376 12.096 1.00 71.75 90 THR A O 1
ATOM 726 N N . ASP A 1 91 ? -8.120 12.965 14.296 1.00 79.06 91 ASP A N 1
ATOM 727 C CA . ASP A 1 91 ? -6.708 12.684 14.529 1.00 79.06 91 ASP A CA 1
ATOM 728 C C . ASP A 1 91 ? -6.387 11.228 14.129 1.00 79.06 91 ASP A C 1
ATOM 730 O O . ASP A 1 91 ? -6.953 10.293 14.711 1.00 79.06 91 ASP A O 1
ATOM 734 N N . PRO A 1 92 ? -5.473 10.995 13.167 1.00 82.38 92 PRO A N 1
ATOM 735 C CA . PRO A 1 92 ? -5.167 9.652 12.674 1.00 82.38 92 PRO A CA 1
ATOM 736 C C . PRO A 1 92 ? -4.645 8.687 13.746 1.00 82.38 92 PRO A C 1
ATOM 738 O O . PRO A 1 92 ? -4.898 7.480 13.667 1.00 82.38 92 PRO A O 1
ATOM 741 N N . SER A 1 93 ? -3.926 9.195 14.752 1.00 81.88 93 SER A N 1
ATOM 742 C CA . SER A 1 93 ? -3.331 8.367 15.807 1.00 81.88 93 SER A CA 1
ATOM 743 C C . SER A 1 93 ? -4.400 7.880 16.784 1.00 81.88 93 SER A C 1
ATOM 745 O O . SER A 1 93 ? -4.496 6.675 17.028 1.00 81.88 93 SER A O 1
ATOM 747 N N . ARG A 1 94 ? -5.272 8.783 17.250 1.00 81.69 94 ARG A N 1
ATOM 748 C CA . ARG A 1 94 ? -6.441 8.446 18.080 1.00 81.69 94 ARG A CA 1
ATOM 749 C C . ARG A 1 94 ? -7.417 7.536 17.345 1.00 81.69 94 ARG A C 1
ATOM 751 O O . ARG A 1 94 ? -7.947 6.600 17.937 1.00 81.69 94 ARG A O 1
ATOM 758 N N . MET A 1 95 ? -7.633 7.773 16.050 1.00 84.06 95 MET A N 1
ATOM 759 C CA . MET A 1 95 ? -8.465 6.893 15.229 1.00 84.06 95 MET A CA 1
ATOM 760 C C . MET A 1 95 ? -7.892 5.471 15.170 1.00 84.06 95 MET A C 1
ATOM 762 O O . MET A 1 95 ? -8.622 4.493 15.312 1.00 84.06 95 MET A O 1
ATOM 766 N N . SER A 1 96 ? -6.574 5.349 15.021 1.00 88.44 96 SER A N 1
ATOM 767 C CA . SER A 1 96 ? -5.900 4.049 14.965 1.00 88.44 96 SER A CA 1
ATOM 768 C C . SER A 1 96 ? -5.891 3.326 16.320 1.00 88.44 96 SER A C 1
ATOM 770 O O . SER A 1 96 ? -5.968 2.099 16.360 1.00 88.44 96 SER A O 1
ATOM 772 N N . GLU A 1 97 ? -5.856 4.056 17.438 1.00 86.62 97 GLU A N 1
ATOM 773 C CA . GLU A 1 97 ? -5.976 3.494 18.794 1.00 86.62 97 GLU A CA 1
ATOM 774 C C . GLU A 1 97 ? -7.319 2.789 19.028 1.00 86.62 97 GLU A C 1
ATOM 776 O O . GLU A 1 97 ? -7.353 1.709 19.621 1.00 86.62 97 GLU A O 1
ATOM 781 N N . GLN A 1 98 ? -8.415 3.320 18.476 1.00 87.69 98 GLN A N 1
ATOM 782 C CA . GLN A 1 98 ? -9.726 2.665 18.549 1.00 87.69 98 GLN A CA 1
ATOM 783 C C . GLN A 1 98 ? -9.707 1.289 17.871 1.00 87.69 98 GLN A C 1
ATOM 785 O O . GLN A 1 98 ? -10.217 0.319 18.435 1.00 87.69 98 GLN A O 1
ATOM 790 N N . CYS A 1 99 ? -9.049 1.170 16.713 1.00 90.50 99 CYS A N 1
ATOM 791 C CA . CYS A 1 99 ? -8.839 -0.119 16.051 1.00 90.50 99 CYS A CA 1
ATOM 792 C C . CYS A 1 99 ? -7.973 -1.061 16.907 1.00 90.50 99 CYS A C 1
ATOM 794 O O . CYS A 1 99 ? -8.226 -2.266 16.952 1.00 90.50 99 CYS A O 1
ATOM 796 N N . GLY A 1 100 ? -6.977 -0.515 17.612 1.00 92.00 100 GLY A N 1
ATOM 797 C CA . GLY A 1 100 ? -6.052 -1.253 18.474 1.00 92.00 100 GLY A CA 1
ATOM 798 C C . GLY A 1 100 ? -6.686 -1.930 19.684 1.00 92.00 100 GLY A C 1
ATOM 799 O O . GLY A 1 100 ? -6.154 -2.937 20.147 1.00 92.00 100 GLY A O 1
ATOM 800 N N . SER A 1 101 ? -7.849 -1.457 20.139 1.00 89.62 101 SER A N 1
ATOM 801 C CA . SER A 1 101 ? -8.607 -2.108 21.219 1.00 89.62 101 SER A CA 1
ATOM 802 C C . SER A 1 101 ? -8.980 -3.566 20.908 1.00 89.62 101 SER A C 1
ATOM 804 O O . SER A 1 101 ? -9.108 -4.375 21.823 1.00 89.62 101 SER A O 1
ATOM 806 N N . CYS A 1 102 ? -9.111 -3.918 19.623 1.00 93.50 102 CYS A N 1
ATOM 807 C CA . CYS A 1 102 ? -9.328 -5.293 19.158 1.00 93.50 102 CYS A CA 1
ATOM 808 C C . CYS A 1 102 ? -8.160 -5.818 18.305 1.00 93.50 102 CYS A C 1
ATOM 810 O O . CYS A 1 102 ? -7.800 -6.989 18.400 1.00 93.50 102 CYS A O 1
ATOM 812 N N . HIS A 1 103 ? -7.527 -4.969 17.493 1.00 93.69 103 HIS A N 1
ATOM 813 C CA . HIS A 1 103 ? -6.411 -5.332 16.614 1.00 93.69 103 HIS A CA 1
ATOM 814 C C . HIS A 1 103 ? -5.055 -4.935 17.211 1.00 93.69 103 HIS A C 1
ATOM 816 O O . HIS A 1 103 ? -4.232 -4.298 16.551 1.00 93.69 103 HIS A O 1
ATOM 822 N N . TYR A 1 104 ? -4.816 -5.321 18.466 1.00 94.06 104 TYR A N 1
ATOM 823 C CA . TYR A 1 104 ? -3.671 -4.858 19.256 1.00 94.06 104 TYR A CA 1
ATOM 824 C C . TYR A 1 104 ? -2.314 -5.085 18.580 1.00 94.06 104 TYR A C 1
ATOM 826 O O . TYR A 1 104 ? -1.474 -4.194 18.591 1.00 94.06 104 TYR A O 1
ATOM 834 N N . GLN A 1 105 ? -2.095 -6.245 17.953 1.00 93.50 105 GLN A N 1
ATOM 835 C CA . GLN A 1 105 ? -0.821 -6.565 17.293 1.00 93.50 105 GLN A CA 1
ATOM 836 C C . GLN A 1 105 ? -0.541 -5.671 16.076 1.00 93.50 105 GLN A C 1
ATOM 838 O O . GLN A 1 105 ? 0.582 -5.214 15.879 1.00 93.50 105 GLN A O 1
ATOM 843 N N . ALA A 1 106 ? -1.567 -5.402 15.267 1.00 93.69 106 ALA A N 1
ATOM 844 C CA . ALA A 1 106 ? -1.444 -4.493 14.131 1.00 93.69 106 ALA A CA 1
ATOM 845 C C . ALA A 1 106 ? -1.219 -3.055 14.615 1.00 93.69 106 ALA A C 1
ATOM 847 O O . ALA A 1 106 ? -0.343 -2.350 14.114 1.00 93.69 106 ALA A O 1
ATOM 848 N N . TRP A 1 107 ? -1.978 -2.638 15.631 1.00 94.38 107 TRP A N 1
ATOM 849 C CA . TRP A 1 107 ? -1.863 -1.310 16.218 1.00 94.38 107 TRP A CA 1
ATOM 850 C C . TRP A 1 107 ? -0.511 -1.070 16.889 1.00 94.38 107 TRP A C 1
ATOM 852 O O . TRP A 1 107 ? 0.070 -0.009 16.690 1.00 94.38 107 TRP A O 1
ATOM 862 N N . SER A 1 108 ? 0.022 -2.036 17.641 1.00 94.25 108 SER A N 1
ATOM 863 C CA . SER A 1 108 ? 1.316 -1.886 18.311 1.00 94.25 108 SER A CA 1
ATOM 864 C C . SER A 1 108 ? 2.449 -1.724 17.297 1.00 94.25 108 SER A C 1
ATOM 866 O O . SER A 1 108 ? 3.294 -0.847 17.461 1.00 94.25 108 SER A O 1
ATOM 868 N N . GLY A 1 109 ? 2.413 -2.481 16.193 1.00 93.69 109 GLY A N 1
ATOM 869 C CA . GLY A 1 109 ? 3.328 -2.292 15.068 1.00 93.69 109 GLY A CA 1
ATOM 870 C C . GLY A 1 109 ? 3.195 -0.912 14.415 1.00 93.69 109 GLY A C 1
ATOM 871 O O . GLY A 1 109 ? 4.208 -0.256 14.180 1.00 93.69 109 GLY A O 1
ATOM 872 N N . TYR A 1 110 ? 1.961 -0.461 14.170 1.00 93.12 110 TYR A N 1
ATOM 873 C CA . TYR A 1 110 ? 1.670 0.869 13.619 1.00 93.12 110 TYR A CA 1
ATOM 874 C C . TYR A 1 110 ? 2.155 2.002 14.523 1.00 93.12 110 TYR A C 1
ATOM 876 O O . TYR A 1 110 ? 2.791 2.937 14.041 1.00 93.12 110 TYR A O 1
ATOM 884 N N . ARG A 1 111 ? 1.904 1.912 15.829 1.00 92.19 111 ARG A N 1
ATOM 885 C CA . ARG A 1 111 ? 2.319 2.911 16.818 1.00 92.19 111 ARG A CA 1
ATOM 886 C C . ARG A 1 111 ? 3.838 3.097 16.836 1.00 92.19 111 ARG A C 1
ATOM 888 O O . ARG A 1 111 ? 4.309 4.211 17.020 1.00 92.19 111 ARG A O 1
ATOM 895 N N . ASP A 1 112 ? 4.590 2.022 16.618 1.00 91.31 112 ASP A N 1
ATOM 896 C CA . ASP A 1 112 ? 6.054 2.052 16.550 1.00 91.31 112 ASP A CA 1
ATOM 897 C C . ASP A 1 112 ? 6.589 2.471 15.157 1.00 91.31 112 ASP A C 1
ATOM 899 O O . ASP A 1 112 ? 7.801 2.452 14.923 1.00 91.31 112 ASP A O 1
ATOM 903 N N . SER A 1 113 ? 5.708 2.777 14.200 1.00 92.69 113 SER A N 1
ATOM 904 C CA . SER A 1 113 ? 6.070 3.115 12.822 1.00 92.69 113 SER A CA 1
ATOM 905 C C . SER A 1 113 ? 6.291 4.616 12.625 1.00 92.69 113 SER A C 1
ATOM 907 O O . SER A 1 113 ? 5.811 5.447 13.392 1.00 92.69 113 SER A O 1
ATOM 909 N N . VAL A 1 114 ? 6.945 4.984 11.520 1.00 91.44 114 VAL A N 1
ATOM 910 C CA . VAL A 1 114 ? 7.083 6.393 11.100 1.00 91.44 114 VAL A CA 1
ATOM 911 C C . VAL A 1 114 ? 5.763 7.028 10.651 1.00 91.44 114 VAL A C 1
ATOM 913 O O . VAL A 1 114 ? 5.711 8.236 10.427 1.00 91.44 114 VAL A O 1
ATOM 916 N N . HIS A 1 115 ? 4.708 6.226 10.490 1.00 90.88 115 HIS A N 1
ATOM 917 C CA . HIS A 1 115 ? 3.381 6.698 10.108 1.00 90.88 115 HIS A CA 1
ATOM 918 C C . HIS A 1 115 ? 2.501 7.060 11.305 1.00 90.88 115 HIS A C 1
ATOM 920 O O . HIS A 1 115 ? 1.401 7.549 11.076 1.00 90.88 115 HIS A O 1
ATOM 926 N N . ALA A 1 116 ? 2.964 6.862 12.544 1.00 88.44 116 ALA A N 1
ATOM 927 C CA . ALA A 1 116 ? 2.268 7.316 13.744 1.00 88.44 116 ALA A CA 1
ATOM 928 C C . ALA A 1 116 ? 2.798 8.683 14.231 1.00 88.44 116 ALA A C 1
ATOM 930 O O . ALA A 1 116 ? 4.002 8.937 14.206 1.00 88.44 116 ALA A O 1
ATOM 931 N N . GLY A 1 117 ? 1.909 9.549 14.740 1.00 68.69 117 GLY A N 1
ATOM 932 C CA . GLY A 1 117 ? 2.288 10.665 15.623 1.00 68.69 117 GLY A CA 1
ATOM 933 C C . GLY A 1 117 ? 2.541 12.054 15.010 1.00 68.69 117 GLY A C 1
ATOM 934 O O . GLY A 1 117 ? 3.004 12.937 15.724 1.00 68.69 117 GLY A O 1
ATOM 935 N N . ASN A 1 118 ? 2.235 12.299 13.734 1.00 66.62 118 ASN A N 1
ATOM 936 C CA . ASN A 1 118 ? 2.273 13.636 13.109 1.00 66.62 118 ASN A CA 1
ATOM 937 C C . ASN A 1 118 ? 0.968 14.021 12.365 1.00 66.62 118 ASN A C 1
ATOM 939 O O . ASN A 1 118 ? 0.123 13.171 12.092 1.00 66.62 118 ASN A O 1
ATOM 943 N N . ASN A 1 119 ? 0.813 15.295 11.983 1.00 61.91 119 ASN A N 1
ATOM 944 C CA . ASN A 1 119 ? -0.385 15.814 11.291 1.00 61.91 119 ASN A CA 1
ATOM 945 C C . ASN A 1 119 ? -0.607 15.249 9.868 1.00 61.91 119 ASN A C 1
ATOM 947 O O . ASN A 1 119 ? -1.642 15.510 9.262 1.00 61.91 119 ASN A O 1
ATOM 951 N N . MET A 1 120 ? 0.349 14.486 9.330 1.00 68.38 120 MET A N 1
ATOM 952 C CA . MET A 1 120 ? 0.263 13.767 8.052 1.00 68.38 120 MET A CA 1
ATOM 953 C C . MET A 1 120 ? 0.257 12.240 8.255 1.00 68.38 120 MET A C 1
ATOM 955 O O . MET A 1 120 ? 0.525 11.487 7.319 1.00 68.38 120 MET A O 1
ATOM 959 N N . SER A 1 121 ? -0.022 11.773 9.478 1.00 80.19 121 SER A N 1
ATOM 960 C CA . SER A 1 121 ? -0.030 10.348 9.816 1.00 80.19 121 SER A CA 1
ATOM 961 C C . SER A 1 121 ? -1.111 9.620 9.038 1.00 80.19 121 SER A C 1
ATOM 963 O O . SER A 1 121 ? -2.270 10.039 9.016 1.00 80.19 121 SER A O 1
ATOM 965 N N . ALA A 1 122 ? -0.747 8.497 8.428 1.00 88.06 122 ALA A N 1
ATOM 966 C CA . ALA A 1 122 ? -1.733 7.587 7.876 1.00 88.06 122 ALA A CA 1
ATOM 967 C C . ALA A 1 122 ? -2.475 6.914 9.032 1.00 88.06 122 ALA A C 1
ATOM 969 O O . ALA A 1 122 ? -1.857 6.444 9.971 1.00 88.06 122 ALA A O 1
ATOM 970 N N . SER A 1 123 ? -3.795 6.825 8.958 1.00 89.75 123 SER A N 1
ATOM 971 C CA . SER A 1 123 ? -4.574 6.019 9.901 1.00 89.75 123 SER A CA 1
ATOM 972 C C .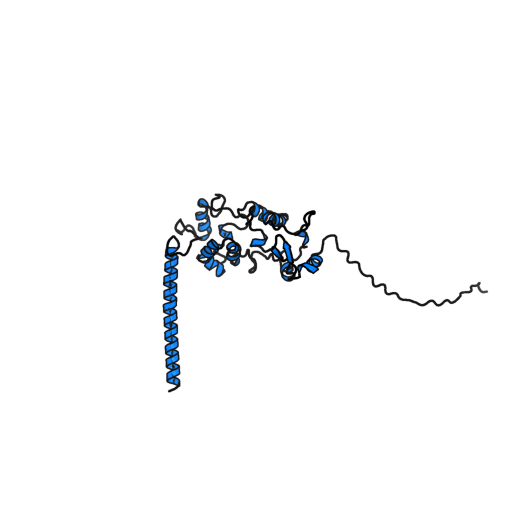 SER A 1 123 ? -4.727 4.581 9.400 1.00 89.75 123 SER A C 1
ATOM 974 O O . SER A 1 123 ? -4.484 4.297 8.224 1.00 89.75 123 SER A O 1
ATOM 976 N N . CYS A 1 124 ? -5.255 3.678 10.233 1.00 90.94 124 CYS A N 1
ATOM 977 C CA . CYS A 1 124 ? -5.686 2.355 9.761 1.00 90.94 124 CYS A CA 1
ATOM 978 C C . CYS A 1 124 ? -6.653 2.450 8.563 1.00 90.94 124 CYS A C 1
ATOM 980 O O . CYS A 1 124 ? -6.510 1.706 7.591 1.00 90.94 124 CYS A O 1
ATOM 982 N N . ALA A 1 125 ? -7.585 3.409 8.598 1.00 89.81 125 ALA A N 1
ATOM 983 C CA . ALA A 1 125 ? -8.576 3.604 7.543 1.00 89.81 125 ALA A CA 1
ATOM 984 C C . ALA A 1 125 ? -7.973 4.106 6.223 1.00 89.81 125 ALA A C 1
ATOM 986 O O . ALA A 1 125 ? -8.535 3.863 5.158 1.00 89.81 125 ALA A O 1
ATOM 987 N N . THR A 1 126 ? -6.807 4.753 6.271 1.00 88.44 126 THR A N 1
ATOM 988 C CA . THR A 1 126 ? -6.110 5.260 5.080 1.00 88.44 126 THR A CA 1
ATOM 989 C C . THR A 1 126 ? -5.698 4.127 4.139 1.00 88.44 126 THR A C 1
ATOM 991 O O . THR A 1 126 ? -5.773 4.283 2.923 1.00 88.44 126 THR A O 1
ATOM 994 N N . CYS A 1 127 ? -5.303 2.975 4.691 1.00 89.50 127 CYS A N 1
ATOM 995 C CA . CYS A 1 127 ? -4.844 1.826 3.905 1.00 89.50 127 CYS A CA 1
ATOM 996 C C . CYS A 1 127 ? -5.867 0.685 3.828 1.00 89.50 127 CYS A C 1
ATOM 998 O O . CYS A 1 127 ? -5.787 -0.125 2.912 1.00 89.50 127 CYS A O 1
ATOM 1000 N N . HIS A 1 128 ? -6.811 0.590 4.770 1.00 92.06 128 HIS A N 1
ATOM 1001 C CA . HIS A 1 128 ? -7.795 -0.507 4.815 1.00 92.06 128 HIS A CA 1
ATOM 1002 C C . HIS A 1 128 ? -9.220 -0.086 4.435 1.00 92.06 128 HIS A C 1
ATOM 1004 O O . HIS A 1 128 ? -10.053 -0.955 4.190 1.00 92.06 128 HIS A O 1
ATOM 1010 N N . GLY A 1 129 ? -9.499 1.218 4.354 1.00 89.25 129 GLY A N 1
ATOM 1011 C CA . GLY A 1 129 ? -10.859 1.758 4.292 1.00 89.25 129 GLY A CA 1
ATOM 1012 C C . GLY A 1 129 ? -11.435 2.033 5.686 1.00 89.25 129 GLY A C 1
ATOM 1013 O O . GLY A 1 129 ? -10.955 1.506 6.686 1.00 89.25 129 GLY A O 1
ATOM 1014 N N . GLY A 1 130 ? -12.444 2.903 5.767 1.00 88.69 130 GLY A N 1
ATOM 1015 C CA . GLY A 1 130 ? -13.086 3.286 7.033 1.00 88.69 130 GLY A CA 1
ATOM 1016 C C . GLY A 1 130 ? -14.303 2.416 7.344 1.00 88.69 130 GLY A C 1
ATOM 1017 O O . GLY A 1 130 ? -14.253 1.524 8.186 1.00 88.69 130 GLY A O 1
ATOM 1018 N N . HIS A 1 131 ? -15.401 2.657 6.624 1.00 92.31 131 HIS A N 1
ATOM 1019 C CA . HIS A 1 131 ? -16.651 1.892 6.746 1.00 92.31 131 HIS A CA 1
ATOM 1020 C C . HIS A 1 131 ? -16.787 0.769 5.710 1.00 92.31 131 HIS A C 1
ATOM 1022 O O . HIS A 1 131 ? -17.750 0.018 5.748 1.00 92.31 131 HIS A O 1
ATOM 1028 N N . ASN A 1 132 ? -15.821 0.622 4.806 1.00 92.81 132 ASN A N 1
ATOM 1029 C CA . ASN A 1 132 ? -15.811 -0.357 3.717 1.00 92.81 132 ASN A CA 1
ATOM 1030 C C . ASN A 1 132 ? -14.604 -1.309 3.808 1.00 92.81 132 ASN A C 1
ATOM 1032 O O . ASN A 1 132 ? -14.027 -1.695 2.795 1.00 92.81 132 ASN A O 1
ATOM 1036 N N . ILE A 1 133 ? -14.198 -1.674 5.029 1.00 93.56 133 ILE A N 1
ATOM 1037 C CA . ILE A 1 133 ? -13.027 -2.529 5.259 1.00 93.56 133 ILE A CA 1
ATOM 1038 C C . ILE A 1 133 ? -13.282 -3.924 4.685 1.00 93.56 133 ILE A C 1
ATOM 1040 O O . ILE A 1 133 ? -14.151 -4.659 5.155 1.00 93.56 133 ILE A O 1
ATOM 1044 N N . THR A 1 134 ? -12.497 -4.313 3.689 1.00 93.94 134 THR A N 1
ATOM 1045 C CA . THR A 1 134 ? -12.553 -5.640 3.066 1.00 93.94 134 THR A CA 1
ATOM 1046 C C . THR A 1 134 ? -11.359 -6.498 3.483 1.00 93.94 134 THR A C 1
ATOM 1048 O O . THR A 1 134 ? -10.406 -6.030 4.108 1.00 93.94 134 THR A O 1
ATOM 1051 N N . LYS A 1 135 ? -11.396 -7.796 3.158 1.00 93.94 135 LYS A N 1
ATOM 1052 C CA . LYS A 1 135 ? -10.246 -8.686 3.375 1.00 93.94 135 LYS A CA 1
ATOM 1053 C C . LYS A 1 135 ? -9.047 -8.173 2.572 1.00 93.94 135 LYS A C 1
ATOM 1055 O O . LYS A 1 135 ? -9.194 -7.925 1.383 1.00 93.94 135 LYS A O 1
ATOM 1060 N N . VAL A 1 136 ? -7.861 -8.127 3.181 1.00 90.88 136 VAL A N 1
ATOM 1061 C CA . VAL A 1 136 ? -6.619 -7.610 2.558 1.00 90.88 136 VAL A CA 1
ATOM 1062 C C . VAL A 1 136 ? -6.302 -8.270 1.208 1.00 90.88 136 VAL A C 1
ATOM 1064 O O . VAL A 1 136 ? -5.865 -7.606 0.274 1.00 90.88 136 VAL A O 1
ATOM 1067 N N . ALA A 1 137 ? -6.554 -9.574 1.077 1.00 89.62 137 ALA A N 1
ATOM 1068 C CA . ALA A 1 137 ? -6.329 -10.311 -0.168 1.00 89.62 137 ALA A CA 1
ATOM 1069 C C . ALA A 1 137 ? -7.414 -10.079 -1.242 1.00 89.62 137 ALA A C 1
ATOM 1071 O O . ALA A 1 137 ? -7.243 -10.500 -2.384 1.00 89.62 137 ALA A O 1
ATOM 1072 N N . GLY A 1 138 ? -8.531 -9.434 -0.896 1.00 91.44 138 GLY A N 1
ATOM 1073 C CA . GLY A 1 138 ? -9.611 -9.120 -1.829 1.00 91.44 138 GLY A CA 1
ATOM 1074 C C . GLY A 1 138 ? -9.166 -8.101 -2.874 1.00 91.44 138 GLY A C 1
ATOM 1075 O O . GLY A 1 138 ? -8.385 -7.203 -2.565 1.00 91.44 138 GLY A O 1
ATOM 1076 N N . ALA A 1 139 ? -9.655 -8.240 -4.107 1.00 90.56 139 ALA A N 1
ATOM 1077 C CA . ALA A 1 139 ? -9.270 -7.374 -5.224 1.00 90.56 139 ALA A CA 1
ATOM 1078 C C . ALA A 1 139 ? -9.632 -5.897 -4.993 1.00 90.56 139 ALA A C 1
ATOM 1080 O O . ALA A 1 139 ? -8.895 -5.022 -5.431 1.00 90.56 139 ALA A O 1
ATOM 1081 N N . ASP A 1 140 ? -10.706 -5.632 -4.247 1.00 89.06 140 ASP A N 1
A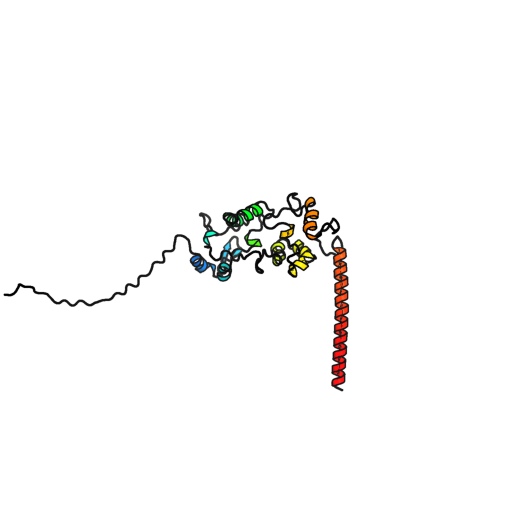TOM 1082 C CA . ASP A 1 140 ? -11.187 -4.276 -3.952 1.00 89.06 140 ASP A CA 1
ATOM 1083 C C . ASP A 1 140 ? -10.519 -3.654 -2.714 1.00 89.06 140 ASP A C 1
ATOM 1085 O O . ASP A 1 140 ? -10.797 -2.511 -2.356 1.00 89.06 140 ASP A O 1
ATOM 1089 N N . SER A 1 141 ? -9.660 -4.399 -2.009 1.00 92.62 141 SER A N 1
ATOM 1090 C CA . SER A 1 141 ? -9.008 -3.891 -0.801 1.00 92.62 141 SER A CA 1
ATOM 1091 C C . SER A 1 141 ? -7.903 -2.904 -1.169 1.00 92.62 141 SER A C 1
ATOM 1093 O O . SER A 1 141 ? -7.014 -3.271 -1.941 1.00 92.62 141 SER A O 1
ATOM 1095 N N . PRO A 1 142 ? -7.857 -1.694 -0.588 1.00 91.69 142 PRO A N 1
ATOM 1096 C CA . PRO A 1 142 ? -6.735 -0.786 -0.827 1.00 91.69 142 PRO A CA 1
ATOM 1097 C C . PRO A 1 142 ? -5.402 -1.377 -0.323 1.00 91.69 142 PRO A C 1
ATOM 1099 O O . PRO A 1 142 ? -4.347 -1.152 -0.908 1.00 91.69 142 PRO A O 1
ATOM 1102 N N . ALA A 1 143 ? -5.448 -2.240 0.697 1.00 91.62 143 ALA A N 1
ATOM 1103 C CA . ALA A 1 143 ? -4.280 -2.956 1.206 1.00 91.62 143 ALA A CA 1
ATOM 1104 C C . ALA A 1 143 ? -3.812 -4.110 0.293 1.00 91.62 143 ALA A C 1
ATOM 1106 O O . ALA A 1 143 ? -2.739 -4.681 0.528 1.00 91.62 143 ALA A O 1
ATOM 1107 N N . ASN A 1 144 ? -4.586 -4.465 -0.741 1.00 93.25 144 ASN A N 1
ATOM 1108 C CA . ASN A 1 144 ? -4.211 -5.502 -1.694 1.00 93.25 144 ASN A CA 1
ATOM 1109 C C . ASN A 1 144 ? -2.916 -5.131 -2.411 1.00 93.25 144 ASN A C 1
ATOM 1111 O O . ASN A 1 144 ? -2.731 -3.994 -2.838 1.00 93.25 144 ASN A O 1
ATOM 1115 N N . LYS A 1 145 ? -2.058 -6.125 -2.633 1.00 92.00 145 LYS A N 1
ATOM 1116 C CA . LYS A 1 145 ? -0.777 -5.998 -3.328 1.00 92.00 145 LYS A CA 1
ATOM 1117 C C . LYS A 1 145 ? -0.834 -5.168 -4.620 1.00 92.00 145 LYS A C 1
ATOM 1119 O O . LYS A 1 145 ? 0.029 -4.321 -4.830 1.00 92.00 145 LYS A O 1
ATOM 1124 N N . LYS A 1 146 ? -1.866 -5.370 -5.447 1.00 92.19 146 LYS A N 1
ATOM 1125 C CA . LYS A 1 146 ? -2.081 -4.622 -6.699 1.00 92.19 146 LYS A CA 1
ATOM 1126 C C . LYS A 1 146 ? -2.443 -3.153 -6.475 1.00 92.19 146 LYS A C 1
ATOM 1128 O O . LYS A 1 146 ? -2.073 -2.302 -7.277 1.00 92.19 146 LYS A O 1
ATOM 1133 N N . ASN A 1 147 ? -3.137 -2.865 -5.380 1.00 92.88 147 ASN A N 1
ATOM 1134 C CA . ASN A 1 147 ? -3.685 -1.547 -5.071 1.00 92.88 147 ASN A CA 1
ATOM 1135 C C . ASN A 1 147 ? -2.745 -0.712 -4.190 1.00 92.88 147 ASN A C 1
ATOM 1137 O O . ASN A 1 147 ? -2.874 0.510 -4.148 1.00 92.88 147 ASN A O 1
ATOM 1141 N N . GLN A 1 148 ? -1.747 -1.338 -3.552 1.00 92.56 148 GLN A N 1
ATOM 1142 C CA . GLN A 1 148 ? -0.789 -0.662 -2.670 1.00 92.56 148 GLN A CA 1
ATOM 1143 C C . GLN A 1 148 ? -0.104 0.531 -3.329 1.00 92.56 148 GLN A C 1
ATOM 1145 O O . GLN A 1 148 ? 0.104 1.551 -2.682 1.00 92.56 148 GLN A O 1
ATOM 1150 N N . VAL A 1 149 ? 0.208 0.442 -4.620 1.00 92.75 149 VAL A N 1
ATOM 1151 C CA . VAL A 1 149 ? 0.817 1.552 -5.355 1.00 92.75 149 VAL A CA 1
ATOM 1152 C C . VAL A 1 149 ? -0.066 2.801 -5.323 1.00 92.75 149 VAL A C 1
ATOM 1154 O O . VAL A 1 149 ? 0.441 3.902 -5.119 1.00 92.75 149 VAL A O 1
ATOM 1157 N N . GLN A 1 150 ? -1.380 2.637 -5.482 1.00 91.81 150 GLN A N 1
ATOM 1158 C CA . GLN A 1 150 ? -2.336 3.734 -5.370 1.00 91.81 150 GLN A CA 1
ATOM 1159 C C . GLN A 1 150 ? -2.451 4.204 -3.916 1.00 91.81 150 GLN A C 1
ATOM 1161 O O . GLN A 1 150 ? -2.350 5.399 -3.649 1.00 91.81 150 GLN A O 1
ATOM 1166 N N . SER A 1 151 ? -2.596 3.278 -2.964 1.00 92.31 151 SER A N 1
ATOM 1167 C CA . SER A 1 151 ? -2.754 3.611 -1.543 1.00 92.31 151 SER A CA 1
ATOM 1168 C C . SER A 1 151 ? -1.561 4.373 -0.971 1.00 92.31 151 SER A C 1
ATOM 1170 O O . SER A 1 151 ? -1.742 5.411 -0.338 1.00 92.31 151 SER A O 1
ATOM 1172 N N . CYS A 1 152 ? -0.340 3.904 -1.228 1.00 93.12 152 CYS A N 1
ATOM 1173 C CA . CYS A 1 152 ? 0.884 4.598 -0.843 1.00 93.12 152 CYS A CA 1
ATOM 1174 C C . CYS A 1 152 ? 1.061 5.877 -1.672 1.00 93.12 152 CYS A C 1
ATOM 1176 O O . CYS A 1 152 ? 1.426 6.919 -1.129 1.00 93.12 152 CYS A O 1
ATOM 1178 N N . GLY A 1 153 ? 0.764 5.815 -2.974 1.00 93.75 153 GLY A N 1
ATOM 1179 C CA . GLY A 1 153 ? 0.903 6.919 -3.922 1.00 93.75 153 GLY A CA 1
ATOM 1180 C C . GLY A 1 153 ? 0.058 8.145 -3.595 1.00 93.75 153 GLY A C 1
ATOM 1181 O O . GLY A 1 153 ? 0.467 9.244 -3.951 1.00 93.75 153 GLY A O 1
ATOM 1182 N N . ASN A 1 154 ? -1.037 8.000 -2.844 1.00 91.56 154 ASN A N 1
ATOM 1183 C CA . ASN A 1 154 ? -1.838 9.131 -2.362 1.00 91.56 154 ASN A CA 1
ATOM 1184 C C . ASN A 1 154 ? -1.011 10.170 -1.580 1.00 91.56 154 ASN A C 1
ATOM 1186 O O . ASN A 1 154 ? -1.323 11.358 -1.643 1.00 91.56 154 ASN A O 1
ATOM 1190 N N . CYS A 1 155 ? 0.057 9.738 -0.898 1.00 92.06 155 CYS A N 1
ATOM 1191 C CA . CYS A 1 155 ? 0.999 10.617 -0.191 1.00 92.06 155 CYS A CA 1
ATOM 1192 C C . CYS A 1 155 ? 2.438 10.514 -0.726 1.00 92.06 155 CYS A C 1
ATOM 1194 O O . CYS A 1 155 ? 3.212 11.461 -0.625 1.00 92.06 155 CYS A O 1
ATOM 1196 N N . HIS A 1 156 ? 2.809 9.369 -1.297 1.00 93.12 156 HIS A N 1
ATOM 1197 C CA . HIS A 1 156 ? 4.150 9.059 -1.785 1.00 93.12 156 HIS A CA 1
ATOM 1198 C C . HIS A 1 156 ? 4.201 9.046 -3.322 1.00 93.12 156 HIS A C 1
ATOM 1200 O O . HIS A 1 156 ? 4.742 8.117 -3.926 1.00 93.12 156 HIS A O 1
ATOM 1206 N N . GLN A 1 157 ? 3.650 10.078 -3.974 1.00 94.75 157 GLN A N 1
ATOM 1207 C CA . GLN A 1 157 ? 3.428 10.098 -5.430 1.00 94.75 157 GLN A CA 1
ATOM 1208 C C . GLN A 1 157 ? 4.723 9.841 -6.210 1.00 94.75 157 GLN A C 1
ATOM 1210 O O . GLN A 1 157 ? 4.765 9.015 -7.120 1.00 94.75 157 GLN A O 1
ATOM 1215 N N . LYS A 1 158 ? 5.806 10.534 -5.831 1.00 94.25 158 LYS A N 1
ATOM 1216 C CA . LYS A 1 158 ? 7.082 10.467 -6.553 1.00 94.25 158 LYS A CA 1
ATOM 1217 C C . LYS A 1 158 ? 7.651 9.049 -6.580 1.00 94.25 158 LYS A C 1
ATOM 1219 O O . LYS A 1 158 ? 8.040 8.576 -7.642 1.00 94.25 158 LYS A O 1
ATOM 1224 N N . VAL A 1 159 ? 7.695 8.375 -5.432 1.00 94.62 159 VAL A N 1
ATOM 1225 C CA . VAL A 1 159 ? 8.239 7.009 -5.347 1.00 94.62 159 VAL A CA 1
ATOM 1226 C C . VAL A 1 159 ? 7.267 5.974 -5.908 1.00 94.62 159 VAL A C 1
ATOM 1228 O O . VAL A 1 159 ? 7.718 4.991 -6.485 1.00 94.62 159 VAL A O 1
ATOM 1231 N N . ALA A 1 160 ? 5.953 6.217 -5.836 1.00 95.06 160 ALA A N 1
ATOM 1232 C CA . ALA A 1 160 ? 4.959 5.353 -6.467 1.00 95.06 160 ALA A CA 1
ATOM 1233 C C . ALA A 1 160 ? 5.157 5.290 -7.989 1.00 95.06 160 ALA A C 1
ATOM 1235 O O . ALA A 1 160 ? 5.176 4.197 -8.548 1.00 95.06 160 ALA A O 1
ATOM 1236 N N . VAL A 1 161 ? 5.404 6.430 -8.646 1.00 93.56 161 VAL A N 1
ATOM 1237 C CA . VAL A 1 161 ? 5.721 6.470 -10.086 1.00 93.56 161 VAL A CA 1
ATOM 1238 C C . VAL A 1 161 ? 7.023 5.726 -10.394 1.00 93.56 161 VAL A C 1
ATOM 1240 O O . VAL A 1 161 ? 7.087 4.964 -11.356 1.00 93.56 161 VAL A O 1
ATOM 1243 N N . GLN A 1 162 ? 8.059 5.906 -9.570 1.00 93.56 162 GLN A N 1
ATOM 1244 C CA . GLN A 1 162 ? 9.338 5.209 -9.751 1.00 93.56 162 GLN A CA 1
ATOM 1245 C C . GLN A 1 162 ? 9.179 3.686 -9.639 1.00 93.56 162 GLN A C 1
ATOM 1247 O O . GLN A 1 162 ? 9.678 2.954 -10.489 1.00 93.56 162 GLN A O 1
ATOM 1252 N N . TYR A 1 163 ? 8.435 3.216 -8.636 1.00 94.31 163 TYR A N 1
ATOM 1253 C CA . TYR A 1 163 ? 8.136 1.798 -8.459 1.00 94.31 163 TYR A CA 1
ATOM 1254 C C . TYR A 1 163 ? 7.262 1.243 -9.596 1.00 94.31 163 TYR A C 1
ATOM 1256 O O . TYR A 1 163 ? 7.563 0.184 -10.129 1.00 94.31 163 TYR A O 1
ATOM 1264 N N . GLN A 1 164 ? 6.219 1.957 -10.036 1.00 93.25 164 GLN A N 1
ATOM 1265 C CA . GLN A 1 164 ? 5.377 1.536 -11.173 1.00 93.25 164 GLN A CA 1
ATOM 1266 C C . GLN A 1 164 ? 6.173 1.313 -12.458 1.00 93.25 164 GLN A C 1
ATOM 1268 O O . GLN A 1 164 ? 5.831 0.463 -13.283 1.00 93.25 164 GLN A O 1
ATOM 1273 N N . GLU A 1 165 ? 7.218 2.108 -12.645 1.00 89.75 165 GLU A N 1
ATOM 1274 C CA . GLU A 1 165 ? 8.094 2.001 -13.795 1.00 89.75 165 GLU A CA 1
ATOM 1275 C C . GLU A 1 165 ? 9.156 0.901 -13.632 1.00 89.75 165 GLU A C 1
ATOM 1277 O O . GLU A 1 165 ? 9.732 0.470 -14.631 1.00 89.75 165 GLU A O 1
ATOM 1282 N N . SER A 1 166 ? 9.364 0.368 -12.428 1.00 90.19 166 SER A N 1
ATOM 1283 C CA . SER A 1 166 ? 10.268 -0.757 -12.195 1.00 90.19 166 SER A CA 1
ATOM 1284 C C . SER A 1 166 ? 9.714 -2.081 -12.741 1.00 90.19 166 SER A C 1
ATOM 1286 O O . SER A 1 166 ? 8.524 -2.228 -13.042 1.00 90.19 166 SER A O 1
ATOM 1288 N N . PHE A 1 167 ? 10.583 -3.089 -12.855 1.00 89.56 167 PHE A N 1
ATOM 1289 C CA . PHE A 1 167 ? 10.150 -4.442 -13.211 1.00 89.56 167 PHE A CA 1
ATOM 1290 C C . PHE A 1 167 ? 9.206 -5.031 -12.159 1.00 89.56 167 PHE A C 1
ATOM 1292 O O . PHE A 1 167 ? 8.231 -5.689 -12.530 1.00 89.56 167 PHE A O 1
ATOM 1299 N N . HIS A 1 168 ? 9.440 -4.755 -10.871 1.00 93.31 168 HIS A N 1
ATOM 1300 C CA . HIS A 1 168 ? 8.572 -5.246 -9.809 1.00 93.31 168 HIS A CA 1
ATOM 1301 C C . HIS A 1 168 ? 7.175 -4.636 -9.890 1.00 93.31 168 HIS A C 1
ATOM 1303 O O . HIS A 1 168 ? 6.192 -5.383 -9.850 1.00 93.31 168 HIS A O 1
ATOM 1309 N N . GLY A 1 169 ? 7.080 -3.314 -10.080 1.00 93.50 169 GLY A N 1
ATOM 1310 C CA . GLY A 1 169 ? 5.797 -2.627 -10.210 1.00 93.50 169 GLY A CA 1
ATOM 1311 C C . GLY A 1 169 ? 5.015 -3.057 -11.445 1.00 93.50 169 GLY A C 1
ATOM 1312 O O . GLY A 1 169 ? 3.819 -3.333 -11.337 1.00 93.50 169 GLY A O 1
ATOM 1313 N N . LYS A 1 170 ? 5.680 -3.223 -12.599 1.00 92.81 170 LYS A N 1
ATOM 1314 C CA . LYS A 1 170 ? 5.039 -3.773 -13.809 1.00 92.81 170 LYS A CA 1
ATOM 1315 C C . LYS A 1 170 ? 4.528 -5.197 -13.581 1.00 92.81 170 LYS A C 1
ATOM 1317 O O . LYS A 1 170 ? 3.400 -5.505 -13.960 1.00 92.81 170 LYS A O 1
ATOM 1322 N N . ALA A 1 171 ? 5.314 -6.055 -12.931 1.00 94.62 171 ALA A N 1
ATOM 1323 C CA . ALA A 1 171 ? 4.902 -7.423 -12.632 1.00 94.62 171 ALA A CA 1
ATOM 1324 C C . ALA A 1 171 ? 3.709 -7.469 -11.659 1.00 94.62 171 ALA A C 1
ATOM 1326 O O . ALA A 1 171 ? 2.754 -8.206 -11.905 1.00 94.62 171 ALA A O 1
ATOM 1327 N N . VAL A 1 172 ? 3.710 -6.648 -10.601 1.00 94.88 172 VAL A N 1
ATOM 1328 C CA . VAL A 1 172 ? 2.573 -6.539 -9.668 1.00 94.88 172 VAL A CA 1
ATOM 1329 C C . VAL A 1 172 ? 1.322 -6.019 -10.380 1.00 94.88 172 VAL A C 1
ATOM 1331 O O . VAL A 1 172 ? 0.244 -6.583 -10.187 1.00 94.88 172 VAL A O 1
ATOM 1334 N N . ALA A 1 173 ? 1.453 -5.016 -11.254 1.00 93.25 173 ALA A N 1
ATOM 1335 C CA . ALA A 1 173 ? 0.337 -4.499 -12.048 1.00 93.25 173 ALA A CA 1
ATOM 1336 C C . ALA A 1 173 ? -0.278 -5.579 -12.960 1.00 93.25 173 ALA A C 1
ATOM 1338 O O . ALA A 1 173 ? -1.500 -5.672 -13.075 1.00 93.25 173 ALA A O 1
ATOM 1339 N N . LEU A 1 174 ? 0.555 -6.455 -13.533 1.00 93.38 174 LEU A N 1
ATOM 1340 C CA . LEU A 1 174 ? 0.118 -7.627 -14.305 1.00 93.38 174 LEU A CA 1
ATOM 1341 C C . LEU A 1 174 ? -0.409 -8.779 -13.426 1.00 93.38 174 LEU A C 1
ATOM 1343 O O . LEU A 1 174 ? -0.967 -9.748 -13.933 1.00 93.38 174 LEU A O 1
ATOM 1347 N N . GLY A 1 175 ? -0.290 -8.665 -12.102 1.00 90.94 175 GLY A N 1
ATOM 1348 C CA . GLY A 1 175 ? -0.816 -9.613 -11.126 1.00 90.94 175 GLY A CA 1
ATOM 1349 C C . GLY A 1 175 ? 0.119 -10.715 -10.677 1.00 90.94 175 GLY A C 1
ATOM 1350 O O . GLY A 1 175 ? -0.349 -11.677 -10.070 1.00 90.94 175 GLY A O 1
ATOM 1351 N N . ALA A 1 176 ? 1.422 -10.555 -10.893 1.00 92.62 176 ALA A N 1
ATOM 1352 C CA . ALA A 1 176 ? 2.411 -11.424 -10.281 1.00 92.62 176 ALA A CA 1
ATOM 1353 C C . ALA A 1 176 ? 2.355 -11.296 -8.750 1.00 92.62 176 ALA A C 1
ATOM 1355 O O . ALA A 1 176 ? 2.593 -10.229 -8.182 1.00 92.62 176 ALA A O 1
ATOM 1356 N N . THR A 1 177 ? 2.074 -12.406 -8.071 1.00 88.25 177 THR A N 1
ATOM 1357 C CA . THR A 1 177 ? 2.080 -12.486 -6.602 1.00 88.25 177 THR A CA 1
ATOM 1358 C C . THR A 1 177 ? 3.490 -12.648 -6.035 1.00 88.25 177 THR A C 1
ATOM 1360 O O . THR A 1 177 ? 3.732 -12.284 -4.884 1.00 88.25 177 THR A O 1
ATOM 1363 N N . THR A 1 178 ? 4.421 -13.140 -6.855 1.00 90.62 178 THR A N 1
ATOM 1364 C CA . THR A 1 178 ? 5.831 -13.392 -6.524 1.00 90.62 178 THR A CA 1
ATOM 1365 C C . THR A 1 178 ? 6.713 -12.146 -6.589 1.00 90.62 178 THR A C 1
ATOM 1367 O O . THR A 1 178 ? 7.768 -12.117 -5.965 1.00 90.62 178 THR A O 1
ATOM 1370 N N . SER A 1 179 ? 6.290 -11.106 -7.312 1.00 93.12 179 SER A N 1
ATOM 1371 C CA . SER A 1 179 ? 6.993 -9.818 -7.361 1.00 93.12 179 SER A CA 1
ATOM 1372 C C . SER A 1 179 ? 6.716 -9.016 -6.087 1.00 93.12 179 SER A C 1
ATOM 1374 O O . SER A 1 179 ? 5.552 -8.962 -5.707 1.00 93.12 179 SER A O 1
ATOM 1376 N N . PRO A 1 180 ? 7.695 -8.401 -5.405 1.00 94.19 180 PRO A N 1
ATOM 1377 C CA . PRO A 1 180 ? 7.467 -7.663 -4.161 1.00 94.19 180 PRO A CA 1
ATOM 1378 C C . PRO A 1 180 ? 6.665 -6.372 -4.382 1.00 94.19 180 PRO A C 1
ATOM 1380 O O . PRO A 1 180 ? 6.886 -5.673 -5.368 1.00 94.19 180 PRO A O 1
ATOM 1383 N N . SER A 1 181 ? 5.775 -6.023 -3.448 1.00 93.94 181 SER A N 1
ATOM 1384 C CA . SER A 1 181 ? 5.117 -4.709 -3.350 1.00 93.94 181 SER A CA 1
ATOM 1385 C C . SER A 1 181 ? 5.705 -3.839 -2.237 1.00 93.94 181 SER A C 1
ATOM 1387 O O . SER A 1 181 ? 6.659 -4.220 -1.558 1.00 93.94 181 SER A O 1
ATOM 1389 N N . CYS A 1 182 ? 5.117 -2.659 -2.021 1.00 94.62 182 CYS A N 1
ATOM 1390 C CA . CYS A 1 182 ? 5.556 -1.691 -1.018 1.00 94.62 182 CYS A CA 1
ATOM 1391 C C . CYS A 1 182 ? 5.725 -2.334 0.370 1.00 94.62 182 CYS A C 1
ATOM 1393 O O . CYS A 1 182 ? 6.756 -2.150 1.019 1.00 94.62 182 CYS A O 1
ATOM 1395 N N . THR A 1 183 ? 4.740 -3.127 0.808 1.00 94.56 183 THR A N 1
ATOM 1396 C CA . THR A 1 183 ? 4.750 -3.760 2.136 1.00 94.56 183 THR A CA 1
ATOM 1397 C C . THR A 1 183 ? 5.708 -4.940 2.258 1.00 94.56 183 THR A C 1
ATOM 1399 O O . THR A 1 183 ? 6.120 -5.251 3.373 1.00 94.56 183 THR A O 1
ATOM 1402 N N . ASP A 1 184 ? 6.073 -5.589 1.148 1.00 94.38 184 ASP A N 1
ATOM 1403 C CA . ASP A 1 184 ? 7.022 -6.712 1.163 1.00 94.38 184 ASP A CA 1
ATOM 1404 C C . ASP A 1 184 ? 8.442 -6.232 1.498 1.00 94.38 184 ASP A C 1
ATOM 1406 O O . ASP A 1 184 ? 9.201 -6.944 2.156 1.00 94.38 184 ASP A O 1
ATOM 1410 N N . CYS A 1 185 ? 8.775 -4.998 1.100 1.00 93.81 185 CYS A N 1
ATOM 1411 C CA . CYS A 1 185 ? 10.063 -4.376 1.398 1.00 93.81 185 CYS A CA 1
ATOM 1412 C C . CYS A 1 185 ? 10.025 -3.528 2.676 1.00 93.81 185 CYS A C 1
ATOM 1414 O O . CYS A 1 185 ? 10.885 -3.680 3.539 1.00 93.81 185 CYS A O 1
ATOM 1416 N N . HIS A 1 186 ? 9.037 -2.640 2.825 1.00 94.19 186 HIS A N 1
ATOM 1417 C CA . HIS A 1 186 ? 8.987 -1.675 3.934 1.00 94.19 186 HIS A CA 1
ATOM 1418 C C . HIS A 1 186 ? 8.309 -2.204 5.208 1.00 94.19 186 HIS A C 1
ATOM 1420 O O . HIS A 1 186 ? 8.440 -1.592 6.269 1.00 94.19 186 HIS A O 1
ATOM 1426 N N . GLY A 1 187 ? 7.602 -3.332 5.120 1.00 92.81 187 GLY A N 1
ATOM 1427 C CA . GLY A 1 187 ? 6.705 -3.824 6.163 1.00 92.81 187 GLY A CA 1
ATOM 1428 C C . GLY A 1 187 ? 5.268 -3.321 5.987 1.00 92.81 187 GLY A C 1
ATOM 1429 O O . GLY A 1 187 ? 5.008 -2.349 5.284 1.00 92.81 187 GLY A O 1
ATOM 1430 N N . ALA A 1 188 ? 4.315 -4.011 6.621 1.00 91.12 188 ALA A N 1
ATOM 1431 C CA . ALA A 1 188 ? 2.891 -3.685 6.523 1.00 91.12 188 ALA A CA 1
ATOM 1432 C C . ALA A 1 188 ? 2.440 -2.700 7.614 1.00 91.12 188 ALA A C 1
ATOM 1434 O O . ALA A 1 188 ? 2.125 -1.550 7.326 1.00 91.12 188 ALA A O 1
ATOM 1435 N N . HIS A 1 189 ? 2.418 -3.139 8.878 1.00 93.44 189 HIS A N 1
ATOM 1436 C CA . HIS A 1 189 ? 1.990 -2.290 9.997 1.00 93.44 189 HIS A CA 1
ATOM 1437 C C . HIS A 1 189 ? 3.157 -1.589 10.696 1.00 93.44 189 HIS A C 1
ATOM 1439 O O . HIS A 1 189 ? 2.997 -0.455 11.117 1.00 93.44 189 HIS A O 1
ATOM 1445 N N . LYS A 1 190 ? 4.347 -2.201 10.761 1.00 94.00 190 LYS A N 1
ATOM 1446 C CA . LYS A 1 190 ? 5.550 -1.601 11.365 1.00 94.00 190 LYS A CA 1
ATOM 1447 C C . LYS A 1 190 ? 6.515 -1.087 10.297 1.00 94.00 190 LYS A C 1
ATOM 1449 O O . LYS A 1 190 ? 7.503 -1.743 9.978 1.00 94.00 190 LYS A O 1
ATOM 1454 N N . VAL A 1 191 ? 6.203 0.078 9.734 1.00 93.81 191 VAL A N 1
ATOM 1455 C CA . VAL A 1 191 ? 7.046 0.749 8.732 1.00 93.81 191 VAL A CA 1
ATOM 1456 C C . VAL A 1 191 ? 8.081 1.629 9.427 1.00 93.81 191 VAL A C 1
ATOM 1458 O O . VAL A 1 191 ? 7.733 2.558 10.153 1.00 93.81 191 VAL A O 1
ATOM 1461 N N . LEU A 1 192 ? 9.364 1.355 9.205 1.00 94.44 192 LEU A N 1
ATOM 1462 C CA . LEU A 1 192 ? 10.468 2.117 9.790 1.00 94.44 192 LEU A CA 1
ATOM 1463 C C . LEU A 1 192 ? 11.205 2.918 8.714 1.00 94.44 192 LEU A C 1
ATOM 1465 O O . LEU A 1 192 ? 11.302 2.496 7.562 1.00 94.44 192 LEU A O 1
ATOM 1469 N N . SER A 1 193 ? 11.785 4.054 9.105 1.00 93.12 193 SER A N 1
ATOM 1470 C CA . SER A 1 193 ? 12.683 4.826 8.237 1.00 93.12 193 SER A CA 1
ATOM 1471 C C . SER A 1 193 ? 13.844 3.953 7.757 1.00 93.12 193 SER A C 1
ATOM 1473 O O . SER A 1 193 ? 14.387 3.180 8.542 1.00 93.12 193 SER A O 1
ATOM 1475 N N . SER A 1 194 ? 14.280 4.112 6.505 1.00 91.31 194 SER A N 1
ATOM 1476 C CA . SER A 1 194 ? 15.470 3.422 5.977 1.00 91.31 194 SER A CA 1
ATOM 1477 C C . SER A 1 194 ? 16.746 3.743 6.761 1.00 91.31 194 SER A C 1
ATOM 1479 O O . SER A 1 194 ? 17.684 2.958 6.765 1.00 91.31 194 SER A O 1
ATOM 1481 N N . LYS A 1 195 ? 16.777 4.868 7.485 1.00 93.50 195 LYS A N 1
ATOM 1482 C CA . LYS A 1 195 ? 17.892 5.224 8.374 1.00 93.50 195 LYS A CA 1
ATOM 1483 C C . LYS A 1 195 ? 17.901 4.433 9.685 1.00 93.50 195 LYS A C 1
ATOM 1485 O O . LYS A 1 195 ? 18.893 4.459 10.401 1.00 93.50 195 LYS A O 1
ATOM 1490 N N . ASN A 1 196 ? 16.794 3.783 10.041 1.00 94.38 196 ASN A N 1
ATOM 1491 C CA . ASN A 1 196 ? 16.714 2.978 11.251 1.00 94.38 196 ASN A CA 1
ATOM 1492 C C . ASN A 1 196 ? 17.341 1.596 10.978 1.00 94.38 196 ASN A C 1
ATOM 1494 O O . ASN A 1 196 ? 16.851 0.899 10.088 1.00 94.38 196 ASN A O 1
ATOM 1498 N N . PRO A 1 197 ? 18.345 1.145 11.755 1.00 93.38 197 PRO A N 1
ATOM 1499 C CA . PRO A 1 197 ? 18.953 -0.182 11.586 1.00 93.38 197 PRO A CA 1
ATOM 1500 C C . PRO A 1 197 ? 17.951 -1.342 11.711 1.00 93.38 197 PRO A C 1
ATOM 1502 O O . PRO A 1 197 ? 18.130 -2.418 11.140 1.00 93.38 197 PRO A O 1
ATOM 1505 N N . GLY A 1 198 ? 16.852 -1.134 12.439 1.00 92.25 198 GLY A N 1
ATOM 1506 C CA . GLY A 1 198 ? 15.734 -2.066 12.557 1.00 92.25 198 GLY A CA 1
ATOM 1507 C C . GLY A 1 198 ? 14.904 -2.228 11.278 1.00 92.25 198 GLY A C 1
ATOM 1508 O O . GLY A 1 198 ? 14.208 -3.234 11.154 1.00 92.25 198 GLY A O 1
ATOM 1509 N N . SER A 1 199 ? 14.981 -1.291 10.328 1.00 94.94 199 SER A N 1
ATOM 1510 C CA . SER A 1 199 ? 14.210 -1.330 9.081 1.00 94.94 199 SER A CA 1
ATOM 1511 C C . SER A 1 199 ? 14.697 -2.425 8.138 1.00 94.94 199 SER A C 1
ATOM 1513 O O . SER A 1 199 ? 15.895 -2.629 7.981 1.00 94.94 199 SER A O 1
ATOM 1515 N N . GLN A 1 200 ? 13.771 -3.105 7.459 1.00 91.88 200 GLN A N 1
ATOM 1516 C CA . GLN A 1 200 ? 14.121 -4.069 6.409 1.00 91.88 200 GLN A CA 1
ATOM 1517 C C . GLN A 1 200 ? 14.804 -3.396 5.211 1.00 91.88 200 GLN A C 1
ATOM 1519 O O . GLN A 1 200 ? 15.615 -4.023 4.537 1.00 91.88 200 GLN A O 1
ATOM 1524 N N . THR A 1 201 ? 14.511 -2.115 4.984 1.00 92.31 201 THR A N 1
ATOM 1525 C CA . THR A 1 201 ? 15.111 -1.293 3.928 1.00 92.31 201 THR A CA 1
ATOM 1526 C C . THR A 1 201 ? 16.250 -0.423 4.461 1.00 92.31 201 THR A C 1
ATOM 1528 O O . THR A 1 201 ? 16.459 0.684 3.960 1.00 92.31 201 THR A O 1
ATOM 1531 N N . SER A 1 202 ? 16.923 -0.847 5.535 1.00 92.94 202 SER A N 1
ATOM 1532 C CA . SER A 1 202 ? 18.172 -0.213 5.956 1.00 92.94 202 SER A CA 1
ATOM 1533 C C . SER A 1 202 ? 19.303 -0.592 5.007 1.00 92.94 202 SER A C 1
ATOM 1535 O O . SER A 1 202 ? 19.243 -1.633 4.351 1.00 92.94 202 SER A O 1
ATOM 1537 N N . GLU A 1 203 ? 20.332 0.247 4.921 1.00 88.56 203 GLU A N 1
ATOM 1538 C CA . GLU A 1 203 ? 21.496 -0.001 4.059 1.00 88.56 203 GLU A CA 1
ATOM 1539 C C . GLU A 1 203 ? 22.114 -1.384 4.322 1.00 88.56 203 GLU A C 1
ATOM 1541 O O . GLU A 1 203 ? 22.340 -2.152 3.393 1.00 88.56 203 GLU A O 1
ATOM 1546 N N . GLU A 1 204 ? 22.249 -1.754 5.597 1.00 88.19 204 GLU A N 1
ATOM 1547 C CA . GLU A 1 204 ? 22.783 -3.046 6.035 1.00 88.19 204 GLU A CA 1
ATOM 1548 C C . GLU A 1 204 ? 21.890 -4.240 5.647 1.00 88.19 204 GLU A C 1
ATOM 1550 O O . GLU A 1 204 ? 22.384 -5.290 5.239 1.00 88.19 204 GLU A O 1
ATOM 1555 N N . LYS A 1 205 ? 20.560 -4.103 5.756 1.00 90.94 205 LYS A N 1
ATOM 1556 C CA . LYS A 1 205 ? 19.620 -5.223 5.549 1.00 90.94 205 LYS A CA 1
ATOM 1557 C C . LYS A 1 205 ? 19.133 -5.359 4.112 1.00 90.94 205 LYS A C 1
ATOM 1559 O O . LYS A 1 205 ? 18.696 -6.450 3.734 1.00 90.94 205 LYS A O 1
ATOM 1564 N N . THR A 1 206 ? 19.236 -4.309 3.301 1.00 89.25 206 THR A N 1
ATOM 1565 C CA . THR A 1 206 ? 18.745 -4.299 1.915 1.00 89.25 206 THR A CA 1
ATOM 1566 C C . THR A 1 206 ? 19.339 -5.430 1.062 1.00 89.25 206 THR A C 1
ATOM 1568 O O . THR A 1 206 ? 18.555 -6.140 0.429 1.00 89.25 206 THR A O 1
ATOM 1571 N N . PRO A 1 207 ? 20.659 -5.720 1.088 1.00 86.31 207 PRO A N 1
ATOM 1572 C CA . PRO A 1 207 ? 21.216 -6.839 0.321 1.00 86.31 207 PRO A CA 1
ATOM 1573 C C . PRO A 1 207 ? 20.577 -8.188 0.681 1.00 86.31 207 PRO A C 1
ATOM 1575 O O . PRO A 1 207 ? 20.229 -8.984 -0.197 1.00 86.31 207 PRO A O 1
ATOM 1578 N N . SER A 1 208 ? 20.350 -8.427 1.977 1.00 87.00 208 SER A N 1
ATOM 1579 C CA . SER A 1 208 ? 19.683 -9.640 2.464 1.00 87.00 208 SER A CA 1
ATOM 1580 C C . SER A 1 208 ? 18.211 -9.706 2.042 1.00 87.00 208 SER A C 1
ATOM 1582 O O . SER A 1 208 ? 17.713 -10.779 1.701 1.00 87.00 208 SER A O 1
ATOM 1584 N N . LEU A 1 209 ? 17.524 -8.559 2.001 1.00 89.62 209 LEU A N 1
ATOM 1585 C CA . LEU A 1 209 ? 16.130 -8.449 1.583 1.00 89.62 209 LEU A CA 1
ATOM 1586 C C . LEU A 1 209 ? 15.967 -8.825 0.106 1.00 89.62 209 LEU A C 1
ATOM 1588 O O . LEU A 1 209 ? 15.117 -9.654 -0.212 1.00 89.62 209 LEU A O 1
ATOM 1592 N N . CYS A 1 210 ? 16.811 -8.284 -0.776 1.00 88.62 210 CYS A N 1
ATOM 1593 C CA . CYS A 1 210 ? 16.817 -8.626 -2.202 1.00 88.62 210 CYS A CA 1
ATOM 1594 C C . CYS A 1 210 ? 17.162 -10.107 -2.429 1.00 88.62 210 CYS A C 1
ATOM 1596 O O . CYS A 1 210 ? 16.576 -10.779 -3.283 1.00 88.62 210 CYS A O 1
ATOM 1598 N N . SER A 1 211 ? 18.084 -10.640 -1.623 1.00 87.62 211 SER A N 1
ATOM 1599 C CA . SER A 1 211 ? 18.546 -12.027 -1.732 1.00 87.62 211 SER A CA 1
ATOM 1600 C C . SER A 1 211 ? 17.460 -13.061 -1.429 1.00 87.62 211 SER A C 1
ATOM 1602 O O . SER A 1 211 ? 17.576 -14.188 -1.907 1.00 87.62 211 SER A O 1
ATOM 1604 N N . LYS A 1 212 ? 16.373 -12.683 -0.731 1.00 88.06 212 LYS A N 1
ATOM 1605 C CA . LYS A 1 212 ? 15.210 -13.562 -0.501 1.00 88.06 212 LYS A CA 1
ATOM 1606 C C . LYS A 1 212 ? 14.617 -14.119 -1.800 1.00 88.06 212 LYS A C 1
ATOM 1608 O O . LYS A 1 212 ? 14.093 -15.227 -1.785 1.00 88.06 212 LYS A O 1
ATOM 1613 N N . CYS A 1 213 ? 14.713 -13.368 -2.901 1.00 88.56 213 CYS A N 1
ATOM 1614 C CA . CYS A 1 213 ? 14.193 -13.780 -4.209 1.00 88.56 213 CYS A CA 1
ATOM 1615 C C . CYS A 1 213 ? 15.282 -13.914 -5.285 1.00 88.56 213 CYS A C 1
ATOM 1617 O O . CYS A 1 213 ? 15.123 -14.709 -6.204 1.00 88.56 213 CYS A O 1
ATOM 1619 N N . HIS A 1 214 ? 16.389 -13.168 -5.186 1.00 85.75 214 HIS A N 1
ATOM 1620 C CA . HIS A 1 214 ? 17.419 -13.122 -6.234 1.00 85.75 214 HIS A CA 1
ATOM 1621 C C . HIS A 1 214 ? 18.620 -14.058 -6.008 1.00 85.75 214 HIS A C 1
ATOM 1623 O O . HIS A 1 214 ? 19.574 -14.033 -6.781 1.00 85.75 214 HIS A O 1
ATOM 1629 N N . GLY A 1 215 ? 18.582 -14.918 -4.982 1.00 72.56 215 GLY A N 1
ATOM 1630 C CA . GLY A 1 215 ? 19.525 -16.036 -4.832 1.00 72.56 215 GLY A CA 1
ATOM 1631 C C . GLY A 1 215 ? 20.998 -15.635 -4.690 1.00 72.56 215 GLY A C 1
ATOM 1632 O O . GLY A 1 215 ? 21.871 -16.405 -5.075 1.00 72.56 215 GLY A O 1
ATOM 1633 N N . GLY A 1 216 ? 21.284 -14.420 -4.203 1.00 61.81 216 GLY A N 1
ATOM 1634 C CA . GLY A 1 216 ? 22.648 -13.888 -4.056 1.00 61.81 216 GLY A CA 1
ATOM 1635 C C . GLY A 1 216 ? 23.403 -13.660 -5.374 1.00 61.81 216 GLY A C 1
ATOM 1636 O O . GLY A 1 216 ? 24.522 -13.152 -5.356 1.00 61.81 216 GLY A O 1
ATOM 1637 N N . ALA A 1 217 ? 22.804 -14.000 -6.520 1.00 54.06 217 ALA A N 1
ATOM 1638 C CA . ALA A 1 217 ? 23.352 -13.700 -7.828 1.00 54.06 217 ALA A CA 1
ATOM 1639 C C . ALA A 1 217 ? 23.242 -12.193 -8.058 1.00 54.06 217 ALA A C 1
ATOM 1641 O O . ALA A 1 217 ? 22.176 -11.608 -7.880 1.00 54.06 217 ALA A O 1
ATOM 1642 N N . VAL A 1 218 ? 24.377 -11.594 -8.413 1.00 50.22 218 VAL A N 1
ATOM 1643 C CA . VAL A 1 218 ? 24.642 -10.164 -8.608 1.00 50.22 218 VAL A CA 1
ATOM 1644 C C . VAL A 1 218 ? 23.522 -9.457 -9.391 1.00 50.22 218 VAL A C 1
ATOM 1646 O O . VAL A 1 218 ? 23.632 -9.186 -10.583 1.00 50.22 218 VAL A O 1
ATOM 1649 N N . LEU A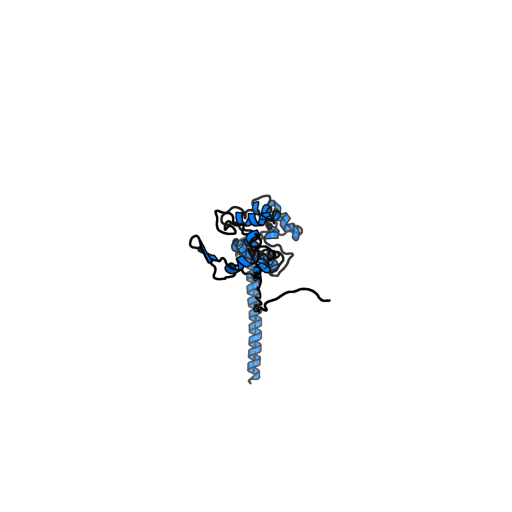 1 219 ? 22.457 -9.055 -8.700 1.00 56.47 219 LEU A N 1
ATOM 1650 C CA . LEU A 1 219 ? 21.928 -7.720 -8.902 1.00 56.47 219 LEU A CA 1
ATOM 1651 C C . LEU A 1 219 ? 23.033 -6.823 -8.365 1.00 56.47 219 LEU A C 1
ATOM 1653 O O . LEU A 1 219 ? 23.396 -6.974 -7.199 1.00 56.47 219 LEU A O 1
ATOM 1657 N N . GLY A 1 220 ? 23.650 -6.004 -9.225 1.00 53.56 220 GLY A N 1
ATOM 1658 C CA . GLY A 1 220 ? 24.789 -5.167 -8.838 1.00 53.56 220 GLY A CA 1
ATOM 1659 C C . GLY A 1 220 ? 24.554 -4.589 -7.447 1.00 53.56 220 GLY A C 1
ATOM 1660 O O . GLY A 1 220 ? 23.466 -4.077 -7.203 1.00 53.56 220 GLY A O 1
ATOM 1661 N N . LEU A 1 221 ? 25.523 -4.741 -6.537 1.00 49.34 221 LEU A N 1
ATOM 1662 C CA . LEU A 1 221 ? 25.410 -4.557 -5.074 1.00 49.34 221 LEU A CA 1
ATOM 1663 C C . LEU A 1 221 ? 24.942 -3.152 -4.612 1.00 49.34 221 LEU A C 1
ATOM 1665 O O . LEU A 1 221 ? 24.914 -2.864 -3.425 1.00 49.34 221 LEU A O 1
ATOM 1669 N N . ASN A 1 222 ? 24.519 -2.311 -5.556 1.00 60.59 222 ASN A N 1
ATOM 1670 C CA . ASN A 1 222 ? 23.887 -1.007 -5.418 1.00 60.59 222 ASN A CA 1
ATOM 1671 C C . ASN A 1 222 ? 22.479 -0.988 -6.059 1.00 60.59 222 ASN A C 1
ATOM 1673 O O . ASN A 1 222 ? 22.085 0.018 -6.648 1.00 60.59 222 ASN A O 1
ATOM 1677 N N . ALA A 1 223 ? 21.748 -2.108 -6.055 1.00 65.06 223 ALA A N 1
ATOM 1678 C CA . ALA A 1 223 ? 20.439 -2.202 -6.696 1.00 65.06 223 ALA A CA 1
ATOM 1679 C C . ALA A 1 223 ? 19.437 -1.282 -5.984 1.00 65.06 223 ALA A C 1
ATOM 1681 O O . ALA A 1 223 ? 19.041 -1.520 -4.844 1.00 65.06 223 ALA A O 1
ATOM 1682 N N . VAL A 1 224 ? 19.036 -0.215 -6.672 1.00 77.94 224 VAL A N 1
ATOM 1683 C CA . VAL A 1 224 ? 18.023 0.730 -6.203 1.00 77.94 224 VAL A CA 1
ATOM 1684 C C . VAL A 1 224 ? 16.701 0.391 -6.875 1.00 77.94 224 VAL A C 1
ATOM 1686 O O . VAL A 1 224 ? 16.629 0.331 -8.098 1.00 77.94 224 VAL A O 1
ATOM 1689 N N . GLU A 1 225 ? 15.647 0.209 -6.083 1.00 84.25 225 GLU A N 1
ATOM 1690 C CA . GLU A 1 225 ? 14.291 -0.009 -6.601 1.00 84.25 225 GLU A CA 1
ATOM 1691 C C . GLU A 1 225 ? 13.633 1.317 -7.014 1.00 84.25 225 GLU A C 1
ATOM 1693 O O . GLU A 1 225 ? 13.159 1.480 -8.136 1.00 84.25 225 GLU A O 1
ATOM 1698 N N . HIS A 1 226 ? 13.637 2.302 -6.110 1.00 88.56 226 HIS A N 1
ATOM 1699 C CA . HIS A 1 226 ? 13.068 3.625 -6.358 1.00 88.56 226 HIS A CA 1
ATOM 1700 C C . HIS A 1 226 ? 14.068 4.513 -7.106 1.00 88.56 226 HIS A C 1
ATOM 1702 O O . HIS A 1 226 ? 14.791 5.306 -6.500 1.00 88.56 226 HIS A O 1
ATOM 1708 N N . TYR A 1 227 ? 14.117 4.396 -8.432 1.00 86.12 227 TYR A N 1
ATOM 1709 C CA . TYR A 1 227 ? 14.937 5.260 -9.282 1.00 86.12 227 TYR A CA 1
ATOM 1710 C C . TYR A 1 227 ? 14.092 6.018 -10.304 1.00 86.12 227 TYR A C 1
ATOM 1712 O O . TYR A 1 227 ? 13.049 5.563 -10.765 1.00 86.12 227 TYR A O 1
ATOM 1720 N N . ALA A 1 228 ? 14.542 7.219 -10.664 1.00 86.50 228 ALA A N 1
ATOM 1721 C CA . ALA A 1 228 ? 13.907 7.987 -11.724 1.00 86.50 228 ALA A CA 1
ATOM 1722 C C . ALA A 1 228 ? 14.361 7.470 -13.097 1.00 86.50 228 ALA A C 1
ATOM 1724 O O . ALA A 1 228 ? 15.559 7.317 -13.339 1.00 86.50 228 ALA A O 1
ATOM 1725 N N . MET A 1 229 ? 13.414 7.252 -14.012 1.00 85.44 229 MET A N 1
ATOM 1726 C CA . MET A 1 229 ? 13.708 7.019 -15.429 1.00 85.44 229 MET A CA 1
ATOM 1727 C C . MET A 1 229 ? 14.018 8.343 -16.129 1.00 85.44 229 MET A C 1
ATOM 1729 O O . MET A 1 229 ? 13.192 8.893 -16.857 1.00 85.44 229 MET A O 1
ATOM 1733 N N . THR A 1 230 ? 15.206 8.872 -15.874 1.00 88.56 230 THR A N 1
ATOM 1734 C CA . THR A 1 230 ? 15.721 10.096 -16.495 1.00 88.56 230 THR A CA 1
ATOM 1735 C C . THR A 1 230 ? 16.852 9.772 -17.470 1.00 88.56 230 THR A C 1
ATOM 1737 O O . THR A 1 230 ? 17.481 8.726 -17.325 1.00 88.56 230 THR A O 1
ATOM 1740 N N . PRO A 1 231 ? 17.167 10.651 -18.442 1.00 90.06 231 PRO A N 1
ATOM 1741 C CA . PRO A 1 231 ? 18.279 10.427 -19.372 1.00 90.06 231 PRO A CA 1
ATOM 1742 C C . PRO A 1 231 ? 19.665 10.411 -18.702 1.00 90.06 231 PRO A C 1
ATOM 1744 O O . PRO A 1 231 ? 20.639 10.011 -19.334 1.00 90.06 231 PRO A O 1
ATOM 1747 N N . GLN A 1 232 ? 19.755 10.850 -17.442 1.00 89.19 232 GLN A N 1
ATOM 1748 C CA . GLN A 1 232 ? 20.956 10.868 -16.605 1.00 89.19 232 GLN A CA 1
ATOM 1749 C C . GLN A 1 232 ? 20.712 10.131 -15.276 1.00 89.19 232 GLN A C 1
ATOM 1751 O O . GLN A 1 232 ? 19.574 10.048 -14.808 1.00 89.19 232 GLN A O 1
ATOM 1756 N N . GLY A 1 233 ? 21.784 9.639 -14.645 1.00 85.00 233 GLY A N 1
ATOM 1757 C CA . GLY A 1 233 ? 21.743 8.930 -13.358 1.00 85.00 233 GLY A CA 1
ATOM 1758 C C . GLY A 1 233 ? 21.538 7.416 -13.485 1.00 85.00 233 GLY A C 1
ATOM 1759 O O . GLY A 1 233 ? 21.684 6.850 -14.566 1.00 85.00 233 GLY A O 1
ATOM 1760 N N . PHE A 1 234 ? 21.191 6.754 -12.374 1.00 84.12 234 PHE A N 1
ATOM 1761 C CA . PHE A 1 234 ? 21.067 5.287 -12.307 1.00 84.12 234 PHE A CA 1
ATOM 1762 C C . PHE A 1 234 ? 20.058 4.717 -13.318 1.00 84.12 234 PHE A C 1
ATOM 1764 O O . PHE A 1 234 ? 20.304 3.680 -13.922 1.00 84.12 234 PHE A O 1
ATOM 1771 N N . GLY A 1 235 ? 18.946 5.421 -13.556 1.00 85.12 235 GLY A N 1
ATOM 1772 C CA . GLY A 1 235 ? 17.909 4.992 -14.497 1.00 85.12 235 GLY A CA 1
ATOM 1773 C C . GLY A 1 235 ? 18.205 5.257 -15.975 1.00 85.12 235 GLY A C 1
ATOM 1774 O O . GLY A 1 235 ? 17.400 4.860 -16.818 1.00 85.12 235 GLY A O 1
ATOM 1775 N N . ALA A 1 236 ? 19.320 5.914 -16.314 1.00 89.06 236 ALA A N 1
ATOM 1776 C CA . ALA A 1 236 ? 19.628 6.312 -17.688 1.00 89.06 236 ALA A CA 1
ATOM 1777 C C . ALA A 1 236 ? 19.713 5.142 -18.681 1.00 89.06 236 ALA A C 1
ATOM 1779 O O . ALA A 1 236 ? 19.110 5.250 -19.754 1.00 89.06 236 ALA A O 1
ATOM 1780 N N . PRO A 1 237 ? 20.374 4.009 -18.365 1.00 88.19 237 PRO A N 1
ATOM 1781 C CA . PRO A 1 237 ? 20.425 2.887 -19.298 1.00 88.19 237 PRO A CA 1
ATOM 1782 C C . PRO A 1 237 ? 19.019 2.362 -19.616 1.00 88.19 237 PRO A C 1
ATOM 1784 O O . PRO A 1 237 ? 18.658 2.200 -20.780 1.00 88.19 237 PRO A O 1
ATOM 1787 N N . MET A 1 238 ? 18.179 2.195 -18.592 1.00 86.81 238 MET A N 1
ATOM 1788 C CA . MET A 1 238 ? 16.799 1.726 -18.741 1.00 86.81 238 MET A CA 1
ATOM 1789 C C . MET A 1 238 ? 15.932 2.736 -19.506 1.00 86.81 238 MET A C 1
ATOM 1791 O O . MET A 1 238 ? 15.105 2.335 -20.326 1.00 86.81 238 MET A O 1
ATOM 1795 N N . TYR A 1 239 ? 16.143 4.039 -19.295 1.00 91.00 239 TYR A N 1
ATOM 1796 C CA . TYR A 1 239 ? 15.455 5.100 -20.031 1.00 91.00 239 TYR A CA 1
ATOM 1797 C C . TYR A 1 239 ? 15.725 5.015 -21.539 1.00 91.00 239 TYR A C 1
ATOM 1799 O O . TYR A 1 239 ? 14.785 4.998 -22.340 1.00 91.00 239 TYR A O 1
ATOM 1807 N N . TRP A 1 240 ? 16.999 4.936 -21.933 1.00 93.81 240 TRP A N 1
ATOM 1808 C CA . TRP A 1 240 ? 17.384 4.898 -23.344 1.00 93.81 240 TRP A CA 1
ATOM 1809 C C . TRP A 1 240 ? 16.969 3.596 -24.017 1.00 93.81 240 TRP A C 1
ATOM 1811 O O . TRP A 1 240 ? 16.433 3.640 -25.124 1.00 93.81 240 TRP A O 1
ATOM 1821 N N . VAL A 1 241 ? 17.104 2.462 -23.324 1.00 91.94 241 VAL A N 1
ATOM 1822 C CA . VAL A 1 241 ? 16.581 1.174 -23.796 1.00 91.94 241 VAL A CA 1
ATOM 1823 C C . VAL A 1 241 ? 15.079 1.290 -24.072 1.00 91.94 241 VAL A C 1
ATOM 1825 O O . VAL A 1 241 ? 14.650 1.051 -25.200 1.00 91.94 241 VAL A O 1
ATOM 1828 N N . LYS A 1 242 ? 14.274 1.764 -23.108 1.00 91.69 242 LYS A N 1
ATOM 1829 C CA . LYS A 1 242 ? 12.825 1.973 -23.300 1.00 91.69 242 LYS A CA 1
ATOM 1830 C C . LYS A 1 242 ? 12.537 2.859 -24.518 1.00 91.69 242 LYS A C 1
ATOM 1832 O O . LYS A 1 242 ? 11.653 2.538 -25.308 1.00 91.69 242 LYS A O 1
ATOM 1837 N N . LYS A 1 243 ? 13.279 3.957 -24.700 1.00 94.00 243 LYS A N 1
ATOM 1838 C CA . LYS A 1 243 ? 13.099 4.875 -25.837 1.00 94.00 243 LYS A CA 1
ATOM 1839 C C . LYS A 1 243 ? 13.412 4.223 -27.182 1.00 94.00 243 LYS A C 1
ATOM 1841 O O . LYS A 1 243 ? 12.604 4.364 -28.096 1.00 94.00 243 LYS A O 1
ATOM 1846 N N . ILE A 1 244 ? 14.529 3.507 -27.291 1.00 96.81 244 ILE A N 1
ATOM 1847 C CA . ILE A 1 244 ? 14.928 2.810 -28.522 1.00 96.81 244 ILE A CA 1
ATOM 1848 C C . ILE A 1 244 ? 13.865 1.782 -28.907 1.00 96.81 244 ILE A C 1
ATOM 1850 O O . ILE A 1 244 ? 13.374 1.801 -30.033 1.00 96.81 244 ILE A O 1
ATOM 1854 N N . PHE A 1 245 ? 13.451 0.938 -27.959 1.00 96.12 245 PHE A N 1
ATOM 1855 C CA . PHE A 1 245 ? 12.437 -0.081 -28.220 1.00 96.12 245 PHE A CA 1
ATOM 1856 C C . PHE A 1 245 ? 11.078 0.525 -28.582 1.00 96.12 245 PHE A C 1
ATOM 1858 O O . PHE A 1 245 ? 10.430 0.030 -29.499 1.00 96.12 245 PHE A O 1
ATOM 1865 N N . MET A 1 246 ? 10.652 1.617 -27.938 1.00 95.44 246 MET A N 1
ATOM 1866 C CA . MET A 1 246 ? 9.404 2.290 -28.320 1.00 95.44 246 MET A CA 1
ATOM 1867 C C . MET A 1 246 ? 9.451 2.824 -29.754 1.00 95.44 246 MET A C 1
ATOM 1869 O O . MET A 1 246 ? 8.506 2.604 -30.507 1.00 95.44 246 MET A O 1
ATOM 1873 N N . TRP A 1 247 ? 10.539 3.484 -30.158 1.00 97.62 247 TRP A N 1
ATOM 1874 C CA . TRP A 1 247 ? 10.681 3.971 -31.533 1.00 97.62 247 TRP A CA 1
ATOM 1875 C C . TRP A 1 247 ? 10.746 2.834 -32.550 1.00 97.62 247 TRP A C 1
ATOM 1877 O O . TRP A 1 247 ? 10.104 2.923 -33.594 1.00 97.62 247 TRP A O 1
ATOM 1887 N N . LEU A 1 248 ? 11.454 1.751 -32.224 1.00 97.94 248 LEU A N 1
ATOM 1888 C CA . LEU A 1 248 ? 11.501 0.557 -33.060 1.00 97.94 248 LEU A CA 1
ATOM 1889 C C . LEU A 1 248 ? 10.102 -0.046 -33.249 1.00 97.94 248 LEU A C 1
ATOM 1891 O O . LEU A 1 248 ? 9.714 -0.329 -34.378 1.00 97.94 248 LEU A O 1
ATOM 1895 N N . ILE A 1 249 ? 9.325 -0.192 -32.171 1.00 97.25 249 ILE A N 1
ATOM 1896 C CA . ILE A 1 249 ? 7.951 -0.712 -32.235 1.00 97.25 249 ILE A CA 1
ATOM 1897 C C . ILE A 1 249 ? 7.074 0.194 -33.102 1.00 97.25 249 ILE A C 1
ATOM 1899 O O . ILE A 1 249 ? 6.370 -0.307 -33.975 1.00 97.25 249 ILE A O 1
ATOM 1903 N N . LEU A 1 250 ? 7.134 1.514 -32.906 1.00 97.56 250 LEU A N 1
ATOM 1904 C CA . LEU A 1 250 ? 6.350 2.465 -33.700 1.00 97.56 250 LEU A CA 1
ATOM 1905 C C . LEU A 1 250 ? 6.716 2.415 -35.186 1.00 97.56 250 LEU A C 1
ATOM 1907 O O . LEU A 1 250 ? 5.823 2.449 -36.030 1.00 97.56 250 LEU A O 1
ATOM 1911 N N . LEU A 1 251 ? 8.006 2.291 -35.507 1.00 98.06 251 LEU A N 1
ATOM 1912 C CA . LEU A 1 251 ? 8.480 2.165 -36.883 1.00 98.06 251 LEU A CA 1
ATOM 1913 C C . LEU A 1 251 ? 7.972 0.868 -37.515 1.00 98.06 251 LEU A C 1
ATOM 1915 O O . LEU A 1 251 ? 7.382 0.905 -38.592 1.00 98.06 251 LEU A O 1
ATOM 1919 N N . VAL A 1 252 ? 8.164 -0.266 -36.839 1.00 98.19 252 VAL A N 1
ATOM 1920 C CA . VAL A 1 252 ? 7.782 -1.585 -37.358 1.00 98.19 252 VAL A CA 1
ATOM 1921 C C . VAL A 1 252 ? 6.267 -1.677 -37.536 1.00 98.19 252 VAL A C 1
ATOM 1923 O O . VAL A 1 252 ? 5.794 -2.005 -38.622 1.00 98.19 252 VAL A O 1
ATOM 1926 N N . VAL A 1 253 ? 5.494 -1.334 -36.503 1.00 98.06 253 VAL A N 1
ATOM 1927 C CA . VAL A 1 253 ? 4.025 -1.351 -36.567 1.00 98.06 253 VAL A CA 1
ATOM 1928 C C . VAL A 1 253 ? 3.521 -0.357 -37.613 1.00 98.06 253 VAL A C 1
ATOM 1930 O O . VAL A 1 253 ? 2.651 -0.704 -38.408 1.00 98.06 253 VAL A O 1
ATOM 1933 N N . GLY A 1 254 ? 4.093 0.848 -37.667 1.00 97.94 254 GLY A N 1
ATOM 1934 C CA . GLY A 1 254 ? 3.738 1.860 -38.660 1.00 97.94 254 GLY A CA 1
ATOM 1935 C C . GLY A 1 254 ? 3.978 1.386 -40.093 1.00 97.94 254 GLY A C 1
ATOM 1936 O O . GLY A 1 254 ? 3.090 1.508 -40.934 1.00 97.94 254 GLY A O 1
ATOM 1937 N N . PHE A 1 255 ? 5.134 0.776 -40.361 1.00 98.06 255 PHE A N 1
ATOM 1938 C CA . PHE A 1 255 ? 5.451 0.193 -41.663 1.00 98.06 255 PHE A CA 1
ATOM 1939 C C . PHE A 1 255 ? 4.436 -0.883 -42.071 1.00 98.06 255 PHE A C 1
ATOM 1941 O O . PHE A 1 255 ? 3.894 -0.823 -43.176 1.00 98.06 255 PHE A O 1
ATOM 1948 N N . PHE A 1 256 ? 4.128 -1.831 -41.179 1.00 98.31 256 PHE A N 1
ATOM 1949 C CA . PHE A 1 256 ? 3.157 -2.888 -41.474 1.00 98.31 256 PHE A CA 1
ATOM 1950 C C . PHE A 1 256 ? 1.748 -2.339 -41.708 1.00 98.31 256 PHE A C 1
ATOM 1952 O O . PHE A 1 256 ? 1.072 -2.785 -42.634 1.00 98.31 256 PHE A O 1
ATOM 1959 N N . LEU A 1 257 ? 1.313 -1.344 -40.932 1.00 98.00 257 LEU A N 1
ATOM 1960 C CA . LEU A 1 257 ? 0.019 -0.693 -41.146 1.00 98.00 257 LEU A CA 1
ATOM 1961 C C . LEU A 1 257 ? -0.045 -0.005 -42.512 1.00 98.00 257 LEU A C 1
ATOM 1963 O O . LEU A 1 257 ? -1.018 -0.190 -43.239 1.00 98.00 257 LEU A O 1
ATOM 1967 N N . ILE A 1 258 ? 1.000 0.734 -42.897 1.00 98.00 258 ILE A N 1
ATOM 1968 C CA . ILE A 1 258 ? 1.075 1.378 -44.216 1.00 98.00 258 ILE A CA 1
ATOM 1969 C C . ILE A 1 258 ? 1.035 0.326 -45.327 1.00 98.00 258 ILE A C 1
ATOM 1971 O O . ILE A 1 258 ? 0.279 0.477 -46.283 1.00 98.00 258 ILE A O 1
ATOM 1975 N N . HIS A 1 259 ? 1.800 -0.758 -45.189 1.00 97.94 259 HIS A N 1
ATOM 1976 C CA . HIS A 1 259 ? 1.815 -1.845 -46.163 1.00 97.94 259 HIS A CA 1
ATOM 1977 C C . HIS A 1 259 ? 0.423 -2.471 -46.352 1.00 97.94 259 HIS A C 1
ATOM 1979 O O . HIS A 1 259 ? -0.043 -2.601 -47.484 1.00 97.94 259 HIS A O 1
ATOM 1985 N N . ILE A 1 260 ? -0.272 -2.781 -45.251 1.00 97.94 260 ILE A N 1
ATOM 1986 C CA . ILE A 1 260 ? -1.634 -3.335 -45.274 1.00 97.94 260 ILE A CA 1
ATOM 1987 C C . ILE A 1 260 ? -2.615 -2.359 -45.937 1.00 97.94 260 ILE A C 1
ATOM 1989 O O . ILE A 1 260 ? -3.447 -2.771 -46.744 1.00 97.94 260 ILE A O 1
ATOM 1993 N N . LEU A 1 261 ? -2.522 -1.063 -45.629 1.00 97.94 261 LEU A N 1
ATOM 1994 C CA . LEU A 1 261 ? -3.404 -0.047 -46.208 1.00 97.94 261 LEU A CA 1
ATOM 1995 C C . LEU A 1 261 ? -3.172 0.135 -47.712 1.00 97.94 261 LEU A C 1
ATOM 1997 O O . LEU A 1 261 ? -4.140 0.277 -48.459 1.00 97.94 261 LEU A O 1
ATOM 2001 N N . LEU A 1 262 ? -1.916 0.100 -48.166 1.00 97.38 262 LEU A N 1
ATOM 2002 C CA . LEU A 1 262 ? -1.579 0.179 -49.588 1.00 97.38 262 LEU A CA 1
ATOM 2003 C C . LEU A 1 262 ? -2.069 -1.054 -50.358 1.00 97.38 262 LEU A C 1
ATOM 2005 O O . LEU A 1 262 ? -2.640 -0.897 -51.438 1.00 97.38 262 LEU A O 1
ATOM 2009 N N . ASP A 1 263 ? -1.913 -2.256 -49.798 1.00 97.38 263 ASP A N 1
ATOM 2010 C CA . ASP A 1 263 ? -2.445 -3.492 -50.388 1.00 97.38 263 ASP A CA 1
ATOM 2011 C C . ASP A 1 263 ? -3.982 -3.464 -50.466 1.00 97.38 263 ASP A C 1
ATOM 2013 O O . ASP A 1 263 ? -4.570 -3.745 -51.515 1.00 97.38 263 ASP A O 1
ATOM 2017 N N . LEU A 1 264 ? -4.649 -3.035 -49.389 1.00 96.94 264 LEU A N 1
ATOM 2018 C CA . LEU A 1 264 ? -6.103 -2.883 -49.367 1.00 96.94 264 LEU A CA 1
ATOM 2019 C C . LEU A 1 264 ? -6.579 -1.852 -50.401 1.00 96.94 264 LEU A C 1
ATOM 2021 O O . LEU A 1 264 ? -7.530 -2.115 -51.139 1.00 96.94 264 LEU A O 1
ATOM 2025 N N . PHE A 1 265 ? -5.910 -0.701 -50.495 1.00 96.88 265 PHE A N 1
ATOM 2026 C CA . PHE A 1 265 ? -6.225 0.331 -51.483 1.00 96.88 265 PHE A CA 1
ATOM 2027 C C . PHE A 1 265 ? -6.044 -0.179 -52.916 1.00 96.88 265 PHE A C 1
ATOM 2029 O O . PHE A 1 265 ? -6.915 0.036 -53.762 1.00 96.88 265 PHE A O 1
ATOM 2036 N N . HIS A 1 266 ? -4.951 -0.898 -53.181 1.00 95.75 266 HIS A N 1
ATOM 2037 C CA . HIS A 1 266 ? -4.700 -1.510 -54.480 1.00 95.75 266 HIS A CA 1
ATOM 2038 C C . HIS A 1 266 ? -5.823 -2.487 -54.862 1.00 95.75 266 HIS A C 1
ATOM 2040 O O . HIS A 1 266 ? -6.397 -2.358 -55.944 1.00 95.75 266 HIS A O 1
ATOM 2046 N N . LYS A 1 267 ? -6.215 -3.387 -53.949 1.00 95.19 267 LYS A N 1
ATOM 2047 C CA . LYS A 1 267 ? -7.319 -4.346 -54.153 1.00 95.19 267 LYS A CA 1
ATOM 2048 C C . LYS A 1 267 ? -8.676 -3.671 -54.367 1.00 95.19 267 LYS A C 1
ATOM 2050 O O . LYS A 1 267 ? -9.480 -4.146 -55.167 1.00 95.19 267 LYS A O 1
ATOM 2055 N N . LEU A 1 268 ? -8.956 -2.571 -53.667 1.00 94.56 268 LEU A N 1
ATOM 2056 C CA . LEU A 1 268 ? -10.195 -1.809 -53.857 1.00 94.56 268 LEU A CA 1
ATOM 2057 C C . LEU A 1 268 ? -10.226 -1.080 -55.205 1.00 94.56 268 LEU A C 1
ATOM 2059 O O . LEU A 1 268 ? -11.294 -0.965 -55.808 1.00 94.56 268 LEU A O 1
ATOM 2063 N N . ARG A 1 269 ? -9.071 -0.608 -55.691 1.00 94.19 269 ARG A N 1
ATOM 2064 C CA . ARG A 1 269 ? -8.954 0.045 -56.999 1.00 94.19 269 ARG A CA 1
ATOM 2065 C C . ARG A 1 269 ? -9.129 -0.949 -58.148 1.00 94.19 269 ARG A C 1
ATOM 2067 O O . ARG A 1 269 ? -9.878 -0.644 -59.068 1.00 94.19 269 ARG A O 1
ATOM 2074 N N . THR A 1 270 ? -8.498 -2.121 -58.081 1.00 91.94 270 THR A N 1
ATOM 2075 C CA . THR A 1 270 ? -8.577 -3.143 -59.143 1.00 91.94 270 THR A CA 1
ATOM 2076 C C . THR A 1 270 ? -9.920 -3.868 -59.205 1.00 91.94 270 THR A C 1
ATOM 2078 O O . THR A 1 270 ? -10.286 -4.356 -60.262 1.00 91.94 270 THR A O 1
ATOM 2081 N N . ARG A 1 271 ? -10.700 -3.913 -58.116 1.00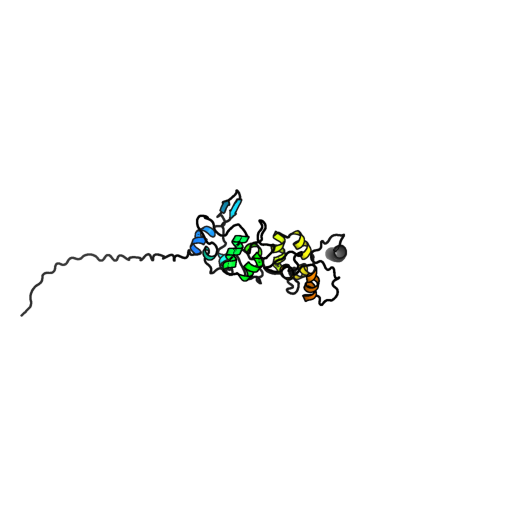 83.50 271 ARG A N 1
ATOM 2082 C CA . ARG A 1 271 ? -12.083 -4.436 -58.144 1.00 83.50 271 ARG A CA 1
ATOM 2083 C C . ARG A 1 271 ? -13.101 -3.501 -58.807 1.00 83.50 271 ARG A C 1
ATOM 2085 O O . ARG A 1 271 ? -14.209 -3.940 -59.095 1.00 83.50 271 ARG A O 1
ATOM 2092 N N . ARG A 1 272 ? -12.779 -2.211 -58.953 1.00 67.75 272 ARG A N 1
ATOM 2093 C CA . ARG A 1 272 ? -13.667 -1.196 -59.551 1.00 67.75 272 ARG A CA 1
ATOM 2094 C C . ARG A 1 272 ? -13.395 -0.949 -61.040 1.00 67.75 272 ARG A C 1
ATOM 2096 O O . ARG A 1 272 ? -14.192 -0.248 -61.657 1.00 67.75 272 ARG A O 1
ATOM 2103 N N . SER A 1 273 ? -12.287 -1.465 -61.576 1.00 61.03 273 SER A N 1
ATOM 2104 C CA . SER A 1 273 ? -11.942 -1.470 -63.006 1.00 61.03 273 SER A CA 1
ATOM 2105 C C . SER A 1 273 ? -12.360 -2.779 -63.650 1.00 61.03 273 SER A C 1
ATOM 2107 O O . SER A 1 273 ? -12.910 -2.725 -64.764 1.00 61.03 273 SER A O 1
#

Foldseek 3Di:
DDDDDDDDDDDDDDDDPDPPPPPPPPPPDPQPAQVVVCVQQCDQPAWDADPNDTGRSHDNLVLLCQAPCNVPHPCLQQPDDPPDPDGQDPQQLSNQVSVCVPVVVLSVLQCQAPLPDDPNRHHPCLQQNDSRGHDLCDPPGCNHQLNVLVSVCVPVVLQSVQLCPFPLVVCVPVPDPLRDGPCLQQNDRNGYDLCDPPTCNPLVNVLVSVCVRVVNPDPPNPDDNRDDCDCDDPNNVVNVVVVVVVVVCCVVVVVVVVVVVVVVVVVVVVVVD